Protein AF-0000000080795533 (afdb_homodimer)

Organism: Petrotoga mobilis (strain DSM 10674 / SJ95) (NCBI:txid403833)

Nearest PDB structures (foldseek):
  8xt0-assembly1_Lv  TM=4.670E-01  e=1.493E-02  Homo sapiens
  7a5k-assembly1_H6  TM=4.156E-01  e=7.408E-02  Homo sapiens
  1ofe-assembly2_B  TM=5.059E-01  e=2.245E-01  Synechocystis sp. PCC 6803
  1ofd-assembly2_B  TM=5.211E-01  e=3.055E-01  Synechocystis sp. PCC 6803
  4g6v-assembly1_B  TM=4.040E-01  e=9.260E-01  Burkholderia pseudomallei 1026a

Sequence (368 aa):
MGMTKAPDLVNYLAHIFTAGDSDLWFYKMGLKELLEEHFGPIDYISSSLDFQRFTDYYNEEMGKNIRIESRLVSFKYLSSPGFLPDAKLITNEIEKNFSVDGKRKVNVDIGYLHHTQFVLASTKHWGNRIYIGKGIYAEITLMYNFGQWEPLKYTYPNFKDPEYLNELDSIRDIYLKKRKNYISMGMTKAPDLVNYLAHIFTAGDSDLWFYKMGLKELLEEHFGPIDYISSSLDFQRFTDYYNEEMGKNIRIESRLVSFKYLSSPGFLPDAKLITNEIEKNFSVDGKRKVNVDIGYLHHTQFVLASTKHWGNRIYIGKGIYAEITLMYNFGQWEPLKYTYPNFKDPEYLNELDSIRDIYLKKRKNYIS

Radius of gyration: 22.6 Å; Cα contacts (8 Å, |Δi|>4): 706; chains: 2; bounding box: 51×65×46 Å

Secondary structure (DSSP, 8-state):
-PPP-PPPPEEEEEEEEEEB-HHIIIIISSHHHHHHHHH--EEEEPPPB-GGGG--TTHHHH-TT--EEEEEEEEEEEE-GGGHHHHHHHHHHHHHHT-BTTB-SEEEEEEEEETTEEEEEESS--TT-EEEETTEEEEEEEEEETTEEEE-TT--GGGGSHHHHHHHHHHHHHHHHHHHHHH-/-PPP-PPPPEEEEEEEEEEB-HHIIIIISSHHHHHHHHH--EEEEPPPB-GGGG--TTHHHH-TT--EEEEEEEEEEEE-GGGHHHHHHHHHHHHHHT-BTTB-SEEEEEEEEETTEEEEEESS--TT-EEEETTEEEEEEEEEETTEEEE-TT--GGGGSHHHHHHHHHHHHHHHHHHHHHH-

InterPro domains:
  IPR025529 Protein of unknown function DUF4416 [PF14385] (13-175)

Structure (mmCIF, N/CA/C/O backbone):
data_AF-0000000080795533-model_v1
#
loop_
_entity.id
_entity.type
_entity.pdbx_description
1 polymer 'DUF4416 domain-containing protein'
#
loop_
_atom_site.group_PDB
_atom_site.id
_atom_site.type_symbol
_atom_site.label_atom_id
_atom_site.label_alt_id
_atom_site.label_comp_id
_atom_site.label_asym_id
_atom_site.label_entity_id
_atom_site.label_seq_id
_atom_site.pdbx_PDB_ins_code
_atom_site.Cartn_x
_atom_site.Cartn_y
_atom_site.Cartn_z
_atom_site.occupancy
_atom_site.B_iso_or_equiv
_atom_site.auth_seq_id
_atom_site.auth_comp_id
_atom_site.auth_asym_id
_atom_site.auth_atom_id
_atom_site.pdbx_PDB_model_num
ATOM 1 N N . MET A 1 1 ? -15.102 11.414 12.062 1 74 1 MET A N 1
ATOM 2 C CA . MET A 1 1 ? -13.766 10.922 12.398 1 74 1 MET A CA 1
ATOM 3 C C . MET A 1 1 ? -13.594 9.477 11.953 1 74 1 MET A C 1
ATOM 5 O O . MET A 1 1 ? -14.562 8.719 11.883 1 74 1 MET A O 1
ATOM 9 N N . GLY A 1 2 ? -12.266 9.156 11.586 1 75.62 2 GLY A N 1
ATOM 10 C CA . GLY A 1 2 ? -12.086 7.824 11.031 1 75.62 2 GLY A CA 1
ATOM 11 C C . GLY A 1 2 ? -12.289 6.719 12.047 1 75.62 2 GLY A C 1
ATOM 12 O O . GLY A 1 2 ? -11.82 6.82 13.18 1 75.62 2 GLY A O 1
ATOM 13 N N . MET A 1 3 ? -13.172 5.844 11.836 1 85.12 3 MET A N 1
ATOM 14 C CA . MET A 1 3 ? -13.352 4.637 12.641 1 85.12 3 MET A CA 1
ATOM 15 C C . MET A 1 3 ? -12.789 3.416 11.922 1 85.12 3 MET A C 1
ATOM 17 O O . MET A 1 3 ? -13.016 3.238 10.719 1 85.12 3 MET A O 1
ATOM 21 N N . THR A 1 4 ? -12.047 2.672 12.758 1 90.38 4 THR A N 1
ATOM 22 C CA . THR A 1 4 ? -11.453 1.48 12.164 1 90.38 4 THR A CA 1
ATOM 23 C C . THR A 1 4 ? -12.453 0.328 12.148 1 90.38 4 THR A C 1
ATOM 25 O O . THR A 1 4 ? -13.266 0.191 13.062 1 90.38 4 THR A O 1
ATOM 28 N N . LYS A 1 5 ? -12.492 -0.31 11.023 1 92.25 5 LYS A N 1
ATOM 29 C CA . LYS A 1 5 ? -13.258 -1.547 10.883 1 92.25 5 LYS A CA 1
ATOM 30 C C . LYS A 1 5 ? -12.352 -2.703 10.461 1 92.25 5 LYS A C 1
ATOM 32 O O . LYS A 1 5 ? -11.266 -2.484 9.922 1 92.25 5 LYS A O 1
ATOM 37 N N . ALA A 1 6 ? -12.812 -3.926 10.867 1 94.19 6 ALA A N 1
ATOM 38 C CA . ALA A 1 6 ? -12.086 -5.098 10.375 1 94.19 6 ALA A CA 1
ATOM 39 C C . ALA A 1 6 ? -12.07 -5.129 8.844 1 94.19 6 ALA A C 1
ATOM 41 O O . ALA A 1 6 ? -13.086 -4.836 8.203 1 94.19 6 ALA A O 1
ATOM 42 N N . PRO A 1 7 ? -10.977 -5.418 8.297 1 96.56 7 PRO A N 1
ATOM 43 C CA . PRO A 1 7 ? -10.938 -5.484 6.836 1 96.56 7 PRO A CA 1
ATOM 44 C C . PRO A 1 7 ? -11.719 -6.668 6.277 1 96.56 7 PRO A C 1
ATOM 46 O O . PRO A 1 7 ? -11.922 -7.664 6.973 1 96.56 7 PRO A O 1
ATOM 49 N N . ASP A 1 8 ? -12.148 -6.492 5.074 1 96 8 ASP A N 1
ATOM 50 C CA . ASP A 1 8 ? -12.711 -7.641 4.367 1 96 8 ASP A CA 1
ATOM 51 C C . ASP A 1 8 ? -11.68 -8.766 4.234 1 96 8 ASP A C 1
ATOM 53 O O . ASP A 1 8 ? -10.492 -8.5 4.02 1 96 8 ASP A O 1
ATOM 57 N N . LEU A 1 9 ? -12.211 -9.977 4.379 1 97.94 9 LEU A N 1
ATOM 58 C CA . LEU A 1 9 ? -11.344 -11.102 4.043 1 97.94 9 LEU A CA 1
ATOM 59 C C . LEU A 1 9 ? -11.07 -11.148 2.545 1 97.94 9 LEU A C 1
ATOM 61 O O . LEU A 1 9 ? -11.906 -10.727 1.742 1 97.94 9 LEU A O 1
ATOM 65 N N . VAL A 1 10 ? -9.93 -11.617 2.201 1 98.62 10 VAL A N 1
ATOM 66 C CA . VAL A 1 10 ? -9.5 -11.609 0.808 1 98.62 10 VAL A CA 1
ATOM 67 C C . VAL A 1 10 ? -9.164 -13.031 0.367 1 98.62 10 VAL A C 1
ATOM 69 O O . VAL A 1 10 ? -9.039 -13.938 1.198 1 98.62 10 VAL A O 1
ATOM 72 N N . ASN A 1 11 ? -9.102 -13.227 -0.945 1 98.81 11 ASN A N 1
ATOM 73 C CA . ASN A 1 11 ? -8.75 -14.5 -1.562 1 98.81 11 ASN A CA 1
ATOM 74 C C . ASN A 1 11 ? -7.27 -14.547 -1.94 1 98.81 11 ASN A C 1
ATOM 76 O O . ASN A 1 11 ? -6.848 -13.883 -2.889 1 98.81 11 ASN A O 1
ATOM 80 N N . TYR A 1 12 ? -6.531 -15.344 -1.224 1 98.94 12 TYR A N 1
ATOM 81 C CA . TYR A 1 12 ? -5.125 -15.469 -1.582 1 98.94 12 TYR A CA 1
ATOM 82 C C . TYR A 1 12 ? -4.961 -16.281 -2.861 1 98.94 12 TYR A C 1
ATOM 84 O O . TYR A 1 12 ? -5.703 -17.234 -3.098 1 98.94 12 TYR A O 1
ATOM 92 N N . LEU A 1 13 ? -4.051 -15.883 -3.668 1 98.94 13 LEU A N 1
ATOM 93 C CA . LEU A 1 13 ? -3.674 -16.547 -4.914 1 98.94 13 LEU A CA 1
ATOM 94 C C . LEU A 1 13 ? -2.189 -16.359 -5.203 1 98.94 13 LEU A C 1
ATOM 96 O O . LEU A 1 13 ? -1.53 -15.523 -4.574 1 98.94 13 LEU A O 1
ATOM 100 N N . ALA A 1 14 ? -1.675 -17.109 -6.145 1 98.88 14 ALA A N 1
ATOM 101 C CA . ALA A 1 14 ? -0.266 -17 -6.516 1 98.88 14 ALA A CA 1
ATOM 102 C C . ALA A 1 14 ? -0.086 -17.141 -8.023 1 98.88 14 ALA A C 1
ATOM 104 O O . ALA A 1 14 ? -0.743 -17.969 -8.656 1 98.88 14 ALA A O 1
ATOM 105 N N . HIS A 1 15 ? 0.669 -16.281 -8.547 1 98.75 15 HIS A N 1
ATOM 106 C CA . HIS A 1 15 ? 1.251 -16.516 -9.867 1 98.75 15 HIS A CA 1
ATOM 107 C C . HIS A 1 15 ? 2.539 -17.312 -9.758 1 98.75 15 HIS A C 1
ATOM 109 O O . HIS A 1 15 ? 3.508 -16.875 -9.141 1 98.75 15 HIS A O 1
ATOM 115 N N . ILE A 1 16 ? 2.549 -18.484 -10.359 1 98.12 16 ILE A N 1
ATOM 116 C CA . ILE A 1 16 ? 3.674 -19.406 -10.242 1 98.12 16 ILE A CA 1
ATOM 117 C C . ILE A 1 16 ? 4.281 -19.656 -11.617 1 98.12 16 ILE A C 1
ATOM 119 O O . ILE A 1 16 ? 3.57 -20.016 -12.562 1 98.12 16 ILE A O 1
ATOM 123 N N . PHE A 1 17 ? 5.516 -19.406 -11.695 1 96.56 17 PHE A N 1
ATOM 124 C CA . PHE A 1 17 ? 6.156 -19.797 -12.945 1 96.56 17 PHE A CA 1
ATOM 125 C C . PHE A 1 17 ? 7.363 -20.688 -12.688 1 96.56 17 PHE A C 1
ATOM 127 O O . PHE A 1 17 ? 8 -20.594 -11.633 1 96.56 17 PHE A O 1
ATOM 134 N N . THR A 1 18 ? 7.645 -21.594 -13.625 1 95.19 18 THR A N 1
ATOM 135 C CA . THR A 1 18 ? 8.594 -22.688 -13.406 1 95.19 18 THR A CA 1
ATOM 136 C C . THR A 1 18 ? 9.531 -22.828 -14.602 1 95.19 18 THR A C 1
ATOM 138 O O . THR A 1 18 ? 9.18 -22.453 -15.719 1 95.19 18 THR A O 1
ATOM 141 N N . ALA A 1 19 ? 10.695 -23.375 -14.258 1 92.19 19 ALA A N 1
ATOM 142 C CA . ALA A 1 19 ? 11.586 -23.812 -15.32 1 92.19 19 ALA A CA 1
ATOM 143 C C . ALA A 1 19 ? 11 -25.016 -16.062 1 92.19 19 ALA A C 1
ATOM 145 O O . ALA A 1 19 ? 11.094 -26.156 -15.578 1 92.19 19 ALA A O 1
ATOM 146 N N . GLY A 1 20 ? 10.406 -24.797 -17.219 1 88.44 20 GLY A N 1
ATOM 147 C CA . GLY A 1 20 ? 9.898 -25.906 -18 1 88.44 20 GLY A CA 1
ATOM 148 C C . GLY A 1 20 ? 8.477 -26.281 -17.641 1 88.44 20 GLY A C 1
ATOM 149 O O . GLY A 1 20 ? 7.617 -25.422 -17.469 1 88.44 20 GLY A O 1
ATOM 150 N N . ASP A 1 21 ? 8.25 -27.547 -17.547 1 88.94 21 ASP A N 1
ATOM 151 C CA . ASP A 1 21 ? 6.926 -28.156 -17.422 1 88.94 21 ASP A CA 1
ATOM 152 C C . ASP A 1 21 ? 6.328 -27.859 -16.047 1 88.94 21 ASP A C 1
ATOM 154 O O . ASP A 1 21 ? 6.758 -28.438 -15.039 1 88.94 21 ASP A O 1
ATOM 158 N N . SER A 1 22 ? 5.254 -27.031 -16.047 1 90.94 22 SER A N 1
ATOM 159 C CA . SER A 1 22 ? 4.629 -26.641 -14.789 1 90.94 22 SER A CA 1
ATOM 160 C C . SER A 1 22 ? 3.92 -27.828 -14.148 1 90.94 22 SER A C 1
ATOM 162 O O . SER A 1 22 ? 3.855 -27.938 -12.922 1 90.94 22 SER A O 1
ATOM 164 N N . ASP A 1 23 ? 3.447 -28.812 -14.906 1 92.56 23 ASP A N 1
ATOM 165 C CA . ASP A 1 23 ? 2.805 -30 -14.367 1 92.56 23 ASP A CA 1
ATOM 166 C C . ASP A 1 23 ? 3.789 -30.844 -13.547 1 92.56 23 ASP A C 1
ATOM 168 O O . ASP A 1 23 ? 3.434 -31.375 -12.492 1 92.56 23 ASP A O 1
ATOM 172 N N . LEU A 1 24 ? 4.945 -30.922 -14.125 1 92.62 24 LEU A N 1
ATOM 173 C CA . LEU A 1 24 ? 5.977 -31.656 -13.414 1 92.62 24 LEU A CA 1
ATOM 174 C C . LEU A 1 24 ? 6.219 -31.078 -12.031 1 92.62 24 LEU A C 1
ATOM 176 O O . LEU A 1 24 ? 6.176 -31.797 -11.031 1 92.62 24 LEU A O 1
ATOM 180 N N . TRP A 1 25 ? 6.398 -29.812 -11.93 1 93.69 25 TRP A N 1
ATOM 181 C CA . TRP A 1 25 ? 6.711 -29.141 -10.672 1 93.69 25 TRP A CA 1
ATOM 182 C C . TRP A 1 25 ? 5.516 -29.188 -9.727 1 93.69 25 TRP A C 1
ATOM 184 O O . TRP A 1 25 ? 5.672 -29.469 -8.539 1 93.69 25 TRP A O 1
ATOM 194 N N . PHE A 1 26 ? 4.316 -29.047 -10.203 1 93.81 26 PHE A N 1
ATOM 195 C CA . PHE A 1 26 ? 3.105 -28.969 -9.391 1 93.81 26 PHE A CA 1
ATOM 196 C C . PHE A 1 26 ? 2.73 -30.328 -8.836 1 93.81 26 PHE A C 1
ATOM 198 O O . PHE A 1 26 ? 2.461 -30.469 -7.641 1 93.81 26 PHE A O 1
ATOM 205 N N . TYR A 1 27 ? 2.787 -31.328 -9.727 1 94.44 27 TYR A N 1
ATOM 206 C CA . TYR A 1 27 ? 2.141 -32.594 -9.352 1 94.44 27 TYR A CA 1
ATOM 207 C C . TYR A 1 27 ? 3.172 -33.656 -9.008 1 94.44 27 TYR A C 1
ATOM 209 O O . TYR A 1 27 ? 2.92 -34.531 -8.18 1 94.44 27 TYR A O 1
ATOM 217 N N . LYS A 1 28 ? 4.352 -33.531 -9.625 1 95 28 LYS A N 1
ATOM 218 C CA . LYS A 1 28 ? 5.336 -34.594 -9.422 1 95 28 LYS A CA 1
ATOM 219 C C . LYS A 1 28 ? 6.383 -34.188 -8.391 1 95 28 LYS A C 1
ATOM 221 O O . LYS A 1 28 ? 6.82 -35 -7.574 1 95 28 LYS A O 1
ATOM 226 N N . MET A 1 29 ? 6.742 -32.93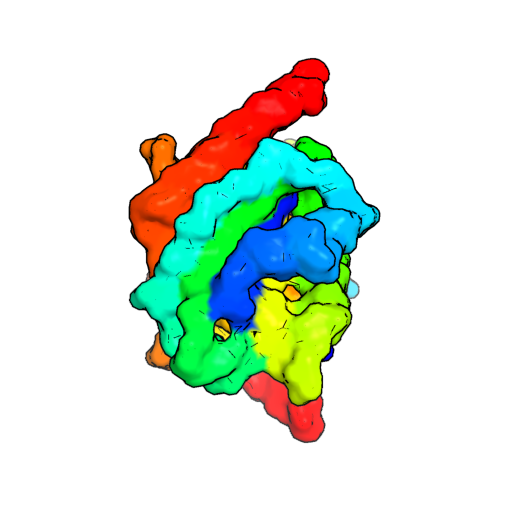8 -8.422 1 95.44 29 MET A N 1
ATOM 227 C CA . MET A 1 29 ? 7.809 -32.469 -7.543 1 95.44 29 MET A CA 1
ATOM 228 C C . MET A 1 29 ? 7.246 -31.984 -6.211 1 95.44 29 MET A C 1
ATOM 230 O O . MET A 1 29 ? 8 -31.594 -5.32 1 95.44 29 MET A O 1
ATOM 234 N N . GLY A 1 30 ? 5.895 -31.922 -6.02 1 96.19 30 GLY A N 1
ATOM 235 C CA . GLY A 1 30 ? 5.289 -31.719 -4.715 1 96.19 30 GLY A CA 1
ATOM 236 C C . GLY A 1 30 ? 4.973 -30.266 -4.422 1 96.19 30 GLY A C 1
ATOM 237 O O . GLY A 1 30 ? 4.676 -29.906 -3.277 1 96.19 30 GLY A O 1
ATOM 238 N N . LEU A 1 31 ? 5.066 -29.422 -5.375 1 97.69 31 LEU A N 1
ATOM 239 C CA . LEU A 1 31 ? 4.809 -28.016 -5.152 1 97.69 31 LEU A CA 1
ATOM 240 C C . LEU A 1 31 ? 3.377 -27.781 -4.672 1 97.69 31 LEU A C 1
ATOM 242 O O . LEU A 1 31 ? 3.143 -27.016 -3.736 1 97.69 31 LEU A O 1
ATOM 246 N N . LYS A 1 32 ? 2.436 -28.469 -5.312 1 98.06 32 LYS A N 1
ATOM 247 C CA . LYS A 1 32 ? 1.028 -28.297 -4.957 1 98.06 32 LYS A CA 1
ATOM 248 C C . LYS A 1 32 ? 0.784 -28.672 -3.496 1 98.06 32 LYS A C 1
ATOM 250 O O . LYS A 1 32 ? 0.117 -27.938 -2.768 1 98.06 32 LYS A O 1
ATOM 255 N N . GLU A 1 33 ? 1.278 -29.797 -3.068 1 97.88 33 GLU A N 1
ATOM 256 C CA . GLU A 1 33 ? 1.09 -30.266 -1.699 1 97.88 33 GLU A CA 1
ATOM 257 C C . GLU A 1 33 ? 1.694 -29.297 -0.691 1 97.88 33 GLU A C 1
ATOM 259 O O . GLU A 1 33 ? 1.098 -29.031 0.354 1 97.88 33 GLU A O 1
ATOM 264 N N . LEU A 1 34 ? 2.822 -28.844 -1.046 1 98.06 34 LEU A N 1
ATOM 265 C CA . LEU A 1 34 ? 3.502 -27.906 -0.15 1 98.06 34 LEU A CA 1
ATOM 266 C C . LEU A 1 34 ? 2.717 -26.609 -0.017 1 98.06 34 LEU A C 1
ATOM 268 O O . LEU A 1 34 ? 2.58 -26.062 1.083 1 98.06 34 LEU A O 1
ATOM 272 N N . LEU A 1 35 ? 2.227 -26.094 -1.143 1 98.62 35 LEU A N 1
ATOM 273 C CA . LEU A 1 35 ? 1.39 -24.891 -1.111 1 98.62 35 LEU A CA 1
ATOM 274 C C . LEU A 1 35 ? 0.149 -25.125 -0.254 1 98.62 35 LEU A C 1
ATOM 276 O O . LEU A 1 35 ? -0.199 -24.281 0.578 1 98.62 35 LEU A O 1
ATOM 280 N N . GLU A 1 36 ? -0.468 -26.266 -0.418 1 98.75 36 GLU A N 1
ATOM 281 C CA . GLU A 1 36 ? -1.698 -26.547 0.312 1 98.75 36 GLU A CA 1
ATOM 282 C C . GLU A 1 36 ? -1.428 -26.719 1.804 1 98.75 36 GLU A C 1
ATOM 284 O O . GLU A 1 36 ? -2.281 -26.406 2.635 1 98.75 36 GLU A O 1
ATOM 289 N N . GLU A 1 37 ? -0.288 -27.203 2.127 1 98.31 37 GLU A N 1
ATOM 290 C CA . GLU A 1 37 ? 0.099 -27.344 3.529 1 98.31 37 GLU A CA 1
ATOM 291 C C . GLU A 1 37 ? 0.119 -25.984 4.23 1 98.31 37 GLU A C 1
ATOM 293 O O . GLU A 1 37 ? -0.244 -25.891 5.406 1 98.31 37 GLU A O 1
ATOM 298 N N . HIS A 1 38 ? 0.499 -25 3.506 1 98.38 38 HIS A N 1
ATOM 299 C CA . HIS A 1 38 ? 0.704 -23.703 4.125 1 98.38 38 HIS A CA 1
ATOM 300 C C . HIS A 1 38 ? -0.521 -22.812 3.953 1 98.38 38 HIS A C 1
ATOM 302 O O . HIS A 1 38 ? -0.808 -21.969 4.809 1 98.38 38 HIS A O 1
ATOM 308 N N . PHE A 1 39 ? -1.294 -22.953 2.826 1 98.62 39 PHE A N 1
ATOM 309 C CA . PHE A 1 39 ? -2.312 -21.969 2.504 1 98.62 39 PHE A CA 1
ATOM 310 C C . PHE A 1 39 ? -3.693 -22.609 2.449 1 98.62 39 PHE A C 1
ATOM 312 O O . PHE A 1 39 ? -4.699 -21.906 2.266 1 98.62 39 PHE A O 1
ATOM 319 N N . GLY A 1 40 ? -3.771 -23.938 2.662 1 98.5 40 GLY A N 1
ATOM 320 C CA . GLY A 1 40 ? -5.035 -24.656 2.543 1 98.5 40 GLY A CA 1
ATOM 321 C C . GLY A 1 40 ? -5.301 -25.156 1.141 1 98.5 40 GLY A C 1
ATOM 322 O O . GLY A 1 40 ? -4.484 -24.969 0.238 1 98.5 40 GLY A O 1
ATOM 323 N N . PRO A 1 41 ? -6.414 -25.812 0.917 1 98.62 41 PRO A N 1
ATOM 324 C CA . PRO A 1 41 ? -6.715 -26.422 -0.379 1 98.62 41 PRO A CA 1
ATOM 325 C C . PRO A 1 41 ? -6.742 -25.406 -1.52 1 98.62 41 PRO A C 1
ATOM 327 O O . PRO A 1 41 ? -7.184 -24.266 -1.328 1 98.62 41 PRO A O 1
ATOM 330 N N . ILE A 1 42 ? -6.312 -25.844 -2.598 1 98.69 42 ILE A N 1
ATOM 331 C CA . ILE A 1 42 ? -6.391 -25.062 -3.832 1 98.69 42 ILE A CA 1
ATOM 332 C C . ILE A 1 42 ? -7.746 -25.297 -4.496 1 98.69 42 ILE A C 1
ATOM 334 O O . ILE A 1 42 ? -8.188 -26.438 -4.656 1 98.69 42 ILE A O 1
ATOM 338 N N . ASP A 1 43 ? -8.414 -24.156 -4.941 1 98.62 43 ASP A N 1
ATOM 339 C CA . ASP A 1 43 ? -9.75 -24.344 -5.516 1 98.62 43 ASP A CA 1
ATOM 340 C C . ASP A 1 43 ? -9.766 -23.938 -6.988 1 98.62 43 ASP A C 1
ATOM 342 O O . ASP A 1 43 ? -10.805 -24.031 -7.648 1 98.62 43 ASP A O 1
ATOM 346 N N . TYR A 1 44 ? -8.656 -23.453 -7.508 1 98.69 44 TYR A N 1
ATOM 347 C CA . TYR A 1 44 ? -8.547 -23.094 -8.914 1 98.69 44 TYR A CA 1
ATOM 348 C C . TYR A 1 44 ? -7.102 -23.188 -9.391 1 98.69 44 TYR A C 1
ATOM 350 O O . TYR A 1 44 ? -6.18 -22.75 -8.695 1 98.69 44 TYR A O 1
ATOM 358 N N . ILE A 1 45 ? -6.832 -23.812 -10.422 1 98.06 45 ILE A N 1
ATOM 359 C CA . ILE A 1 45 ? -5.566 -23.828 -11.148 1 98.06 45 ILE A CA 1
ATOM 360 C C . ILE A 1 45 ? -5.809 -23.5 -12.617 1 98.06 45 ILE A C 1
ATOM 362 O O . ILE A 1 45 ? -6.57 -24.203 -13.297 1 98.06 45 ILE A O 1
ATOM 366 N N . SER A 1 46 ? -5.227 -22.484 -13.047 1 97.56 46 SER A N 1
ATOM 367 C CA . SER A 1 46 ? -5.414 -22.094 -14.438 1 97.56 46 SER A CA 1
ATOM 368 C C . SER A 1 46 ? -4.77 -23.094 -15.391 1 97.56 46 SER A C 1
ATOM 370 O O . SER A 1 46 ? -4.039 -23.984 -14.953 1 97.56 46 SER A O 1
ATOM 372 N N . SER A 1 47 ? -5.055 -22.906 -16.734 1 93.5 47 SER A N 1
ATOM 373 C CA . SER A 1 47 ? -4.262 -23.594 -17.75 1 93.5 47 SER A CA 1
ATOM 374 C C . SER A 1 47 ? -2.822 -23.094 -17.766 1 93.5 47 SER A C 1
ATOM 376 O O . SER A 1 47 ? -2.502 -22.094 -17.109 1 93.5 47 SER A O 1
ATOM 378 N N . SER A 1 48 ? -2.008 -23.875 -18.422 1 94.19 48 SER A N 1
ATOM 379 C CA . SER A 1 48 ? -0.643 -23.391 -18.609 1 94.19 48 SER A CA 1
ATOM 380 C C . SER A 1 48 ? -0.621 -22.078 -19.391 1 94.19 48 SER A C 1
ATOM 382 O O . SER A 1 48 ? -1.306 -21.953 -20.422 1 94.19 48 SER A O 1
ATOM 384 N N . LEU A 1 49 ? 0.066 -21.062 -18.828 1 94.94 49 LEU A N 1
ATOM 385 C CA . LEU A 1 49 ? 0.211 -19.75 -19.469 1 94.94 49 LEU A CA 1
ATOM 386 C C . LEU A 1 49 ? 1.634 -19.547 -19.969 1 94.94 49 LEU A C 1
ATOM 388 O O . LEU A 1 49 ? 2.598 -19.938 -19.312 1 94.94 49 LEU A O 1
ATOM 392 N N . ASP A 1 50 ? 1.775 -19.016 -21.188 1 92.94 50 ASP A N 1
ATOM 393 C CA . ASP A 1 50 ? 3.082 -18.766 -21.781 1 92.94 50 ASP A CA 1
ATOM 394 C C . ASP A 1 50 ? 3.719 -17.516 -21.188 1 92.94 50 ASP A C 1
ATOM 396 O O . ASP A 1 50 ? 3.688 -16.438 -21.781 1 92.94 50 ASP A O 1
ATOM 400 N N . PHE A 1 51 ? 4.402 -17.656 -20.094 1 93.88 51 PHE A N 1
ATOM 401 C CA . PHE A 1 51 ? 4.988 -16.531 -19.391 1 93.88 51 PHE A CA 1
ATOM 402 C C . PHE A 1 51 ? 6.23 -16.016 -20.109 1 93.88 51 PHE A C 1
ATOM 404 O O . PHE A 1 51 ? 6.539 -14.828 -20.062 1 93.88 51 PHE A O 1
ATOM 411 N N . GLN A 1 52 ? 6.895 -16.859 -20.828 1 90.75 52 GLN A N 1
ATOM 412 C CA . GLN A 1 52 ? 8.141 -16.5 -21.484 1 90.75 52 GLN A CA 1
ATOM 413 C C . GLN A 1 52 ? 7.922 -15.391 -22.516 1 90.75 52 GLN A C 1
ATOM 415 O O . GLN A 1 52 ? 8.836 -14.609 -22.797 1 90.75 52 GLN A O 1
ATOM 420 N N . ARG A 1 53 ? 6.785 -15.297 -22.984 1 91.75 53 ARG A N 1
ATOM 421 C CA . ARG A 1 53 ? 6.465 -14.305 -24 1 91.75 53 ARG A CA 1
ATOM 422 C C . ARG A 1 53 ? 6.602 -12.891 -23.453 1 91.75 53 ARG A C 1
ATOM 424 O O . ARG A 1 53 ? 6.727 -11.93 -24.219 1 91.75 53 ARG A O 1
ATOM 431 N N . PHE A 1 54 ? 6.691 -12.734 -22.172 1 92.62 54 PHE A N 1
ATOM 432 C CA . PHE A 1 54 ? 6.605 -11.406 -21.594 1 92.62 54 PHE A CA 1
ATOM 433 C C . PHE A 1 54 ? 7.969 -10.945 -21.094 1 92.62 54 PHE A C 1
ATOM 435 O O . PHE A 1 54 ? 8.18 -9.75 -20.859 1 92.62 54 PHE A O 1
ATOM 442 N N . THR A 1 55 ? 8.875 -11.875 -20.812 1 88.75 55 THR A N 1
ATOM 443 C CA . THR A 1 55 ? 10.156 -11.469 -20.25 1 88.75 55 THR A CA 1
ATOM 444 C C . THR A 1 55 ? 11.219 -12.531 -20.5 1 88.75 55 THR A C 1
ATOM 446 O O . THR A 1 55 ? 10.906 -13.727 -20.562 1 88.75 55 THR A O 1
ATOM 449 N N . ASP A 1 56 ? 12.445 -12.039 -20.594 1 86.31 56 ASP A N 1
ATOM 450 C CA . ASP A 1 56 ? 13.602 -12.922 -20.641 1 86.31 56 ASP A CA 1
ATOM 451 C C . ASP A 1 56 ? 14.438 -12.805 -19.375 1 86.31 56 ASP A C 1
ATOM 453 O O . ASP A 1 56 ? 15.508 -13.398 -19.266 1 86.31 56 ASP A O 1
ATOM 457 N N . TYR A 1 57 ? 13.867 -12.109 -18.469 1 85.56 57 TYR A N 1
ATOM 458 C CA . TYR A 1 57 ? 14.594 -11.734 -17.266 1 85.56 57 TYR A CA 1
ATOM 459 C C . TYR A 1 57 ? 15.055 -12.969 -16.5 1 85.56 57 TYR A C 1
ATOM 461 O O . TYR A 1 57 ? 16.141 -12.977 -15.906 1 85.56 57 TYR A O 1
ATOM 469 N N . TYR A 1 58 ? 14.266 -14.016 -16.594 1 87.31 58 TYR A N 1
ATOM 470 C CA . TYR A 1 58 ? 14.5 -15.156 -15.719 1 87.31 58 TYR A CA 1
ATOM 471 C C . TYR A 1 58 ? 15.234 -16.266 -16.453 1 87.31 58 TYR A C 1
ATOM 473 O O . TYR A 1 58 ? 15.609 -17.281 -15.852 1 87.31 58 TYR A O 1
ATOM 481 N N . ASN A 1 59 ? 15.617 -16.094 -17.656 1 85.25 59 ASN A N 1
ATOM 482 C CA . ASN A 1 59 ? 16.141 -17.172 -18.484 1 85.25 59 ASN A CA 1
ATOM 483 C C . ASN A 1 59 ? 17.5 -17.672 -17.969 1 85.25 59 ASN A C 1
ATOM 485 O O . ASN A 1 59 ? 17.766 -18.875 -17.984 1 85.25 59 ASN A O 1
ATOM 489 N N . GLU A 1 60 ? 18.234 -16.688 -17.562 1 83.56 60 GLU A N 1
ATOM 490 C CA . GLU A 1 60 ? 19.562 -17.094 -17.078 1 83.56 60 GLU A CA 1
ATOM 491 C C . GLU A 1 60 ? 19.469 -17.953 -15.836 1 83.56 60 GLU A C 1
ATOM 493 O O . GLU A 1 60 ? 20.156 -18.969 -15.719 1 83.56 60 GLU A O 1
ATOM 498 N N . GLU A 1 61 ? 18.531 -17.625 -15.016 1 86 61 GLU A N 1
ATOM 499 C CA . GLU A 1 61 ? 18.406 -18.344 -13.75 1 86 61 GLU A CA 1
ATOM 500 C C . GLU A 1 61 ? 17.641 -19.641 -13.922 1 86 61 GLU A C 1
ATOM 502 O O . GLU A 1 61 ? 17.984 -20.672 -13.32 1 86 61 GLU A O 1
ATOM 507 N N . MET A 1 62 ? 16.625 -19.719 -14.805 1 87.75 62 MET A N 1
ATOM 508 C CA . MET A 1 62 ? 15.711 -20.859 -14.875 1 87.75 62 MET A CA 1
ATOM 509 C C . MET A 1 62 ? 16.141 -21.828 -15.969 1 87.75 62 MET A C 1
ATOM 511 O O . MET A 1 62 ? 15.68 -22.969 -16.016 1 87.75 62 MET A O 1
ATOM 515 N N . GLY A 1 63 ? 17.094 -21.375 -16.922 1 81.62 63 GLY A N 1
ATOM 516 C CA . GLY A 1 63 ? 17.641 -22.203 -17.969 1 81.62 63 GLY A CA 1
ATOM 517 C C . GLY A 1 63 ? 17.484 -21.609 -19.359 1 81.62 63 GLY A C 1
ATOM 518 O O . GLY A 1 63 ? 16.359 -21.312 -19.781 1 81.62 63 GLY A O 1
ATOM 519 N N . LYS A 1 64 ? 18.484 -21.297 -20.047 1 76.62 64 LYS A N 1
ATOM 520 C CA . LYS A 1 64 ? 18.516 -20.578 -21.328 1 76.62 64 LYS A CA 1
ATOM 521 C C . LYS A 1 64 ? 17.688 -21.312 -22.391 1 76.62 64 LYS A C 1
ATOM 523 O O . LYS A 1 64 ? 17.016 -20.688 -23.203 1 76.62 64 LYS A O 1
ATOM 528 N N . ASN A 1 65 ? 17.5 -22.562 -22.281 1 78.81 65 ASN A N 1
ATOM 529 C CA . ASN A 1 65 ? 16.781 -23.328 -23.297 1 78.81 65 ASN A CA 1
ATOM 530 C C . ASN A 1 65 ? 15.523 -23.969 -22.734 1 78.81 65 ASN A C 1
ATOM 532 O O . ASN A 1 65 ? 15 -24.922 -23.297 1 78.81 65 ASN A O 1
ATOM 536 N N . ILE A 1 66 ? 15.078 -23.328 -21.766 1 84.06 66 ILE A N 1
ATOM 537 C CA . ILE A 1 66 ? 13.883 -23.875 -21.109 1 84.06 66 ILE A CA 1
ATOM 538 C C . ILE A 1 66 ? 12.758 -22.844 -21.172 1 84.06 66 ILE A C 1
ATOM 540 O O . ILE A 1 66 ? 12.953 -21.672 -20.828 1 84.06 66 ILE A O 1
ATOM 544 N N . ARG A 1 67 ? 11.672 -23.297 -21.719 1 89.19 67 ARG A N 1
ATOM 545 C CA . ARG A 1 67 ? 10.508 -22.406 -21.781 1 89.19 67 ARG A CA 1
ATOM 546 C C . ARG A 1 67 ? 9.875 -22.234 -20.406 1 89.19 67 ARG A C 1
ATOM 548 O O . ARG A 1 67 ? 9.547 -23.219 -19.734 1 89.19 67 ARG A O 1
ATOM 555 N N . ILE A 1 68 ? 9.656 -21 -20.031 1 92.31 68 ILE A N 1
ATOM 556 C CA . ILE A 1 68 ? 9.055 -20.703 -18.734 1 92.31 68 ILE A CA 1
ATOM 557 C C . ILE A 1 68 ? 7.535 -20.703 -18.844 1 92.31 68 ILE A C 1
ATOM 559 O O . ILE A 1 68 ? 6.969 -19.969 -19.656 1 92.31 68 ILE A O 1
ATOM 563 N N . GLU A 1 69 ? 6.922 -21.609 -18.109 1 93.31 69 GLU A N 1
ATOM 564 C CA . GLU A 1 69 ? 5.469 -21.688 -18.016 1 93.31 69 GLU A CA 1
ATOM 565 C C . GLU A 1 69 ? 4.965 -21.156 -16.672 1 93.31 69 GLU A C 1
ATOM 567 O O . GLU A 1 69 ? 5.688 -21.188 -15.68 1 93.31 69 GLU A O 1
ATOM 572 N N . SER A 1 70 ? 3.738 -20.641 -16.734 1 95.62 70 SER A N 1
ATOM 573 C CA . SER A 1 70 ? 3.191 -20.156 -15.477 1 95.62 70 SER A CA 1
ATOM 574 C C . SER A 1 70 ? 1.752 -20.625 -15.281 1 95.62 70 SER A C 1
ATOM 576 O O . SER A 1 70 ? 1.135 -21.156 -16.219 1 95.62 70 SER A O 1
ATOM 578 N N . ARG A 1 71 ? 1.327 -20.531 -14.039 1 96.5 71 ARG A N 1
ATOM 579 C CA . ARG A 1 71 ? -0.047 -20.797 -13.625 1 96.5 71 ARG A CA 1
ATOM 580 C C . ARG A 1 71 ? -0.502 -19.797 -12.57 1 96.5 71 ARG A C 1
ATOM 582 O O . ARG A 1 71 ? 0.315 -19.281 -11.805 1 96.5 71 ARG A O 1
ATOM 589 N N . LEU A 1 72 ? -1.806 -19.547 -12.617 1 98.5 72 LEU A N 1
ATOM 590 C CA . LEU A 1 72 ? -2.451 -18.906 -11.484 1 98.5 72 LEU A CA 1
ATOM 591 C C . LEU A 1 72 ? -3.156 -19.922 -10.602 1 98.5 72 LEU A C 1
ATOM 593 O O . LEU A 1 72 ? -3.871 -20.797 -11.102 1 98.5 72 LEU A O 1
ATOM 597 N N . VAL A 1 73 ? -2.877 -19.781 -9.32 1 98.69 73 VAL A N 1
ATOM 598 C CA . VAL A 1 73 ? -3.484 -20.703 -8.352 1 98.69 73 VAL A CA 1
ATOM 599 C C . VAL A 1 73 ? -4.25 -19.891 -7.305 1 98.69 73 VAL A C 1
ATOM 601 O O . VAL A 1 73 ? -3.787 -18.844 -6.852 1 98.69 73 VAL A O 1
ATOM 604 N N . SER A 1 74 ? -5.445 -20.359 -6.984 1 98.88 74 SER A N 1
ATOM 605 C CA . SER A 1 74 ? -6.289 -19.734 -5.977 1 98.88 74 SER A CA 1
ATOM 606 C C . SER A 1 74 ? -6.559 -20.672 -4.809 1 98.88 74 SER A C 1
ATOM 608 O O . SER A 1 74 ? -6.715 -21.891 -5.004 1 98.88 74 SER A O 1
ATOM 610 N N . PHE A 1 75 ? -6.641 -20.156 -3.621 1 98.88 75 PHE A N 1
ATOM 611 C CA . PHE A 1 75 ? -6.84 -20.969 -2.426 1 98.88 75 PHE A CA 1
ATOM 612 C C . PHE A 1 75 ? -8.273 -20.844 -1.919 1 98.88 75 PHE A C 1
ATOM 614 O O . PHE A 1 75 ? -8.867 -19.766 -1.997 1 98.88 75 PHE A O 1
ATOM 621 N N . LYS A 1 76 ? -8.711 -21.828 -1.326 1 98.44 76 LYS A N 1
ATOM 622 C CA . LYS A 1 76 ? -10.125 -22.016 -1.025 1 98.44 76 LYS A CA 1
ATOM 623 C C . LYS A 1 76 ? -10.578 -21.094 0.106 1 98.44 76 LYS A C 1
ATOM 625 O O . LYS A 1 76 ? -11.633 -20.469 0.018 1 98.44 76 LYS A O 1
ATOM 630 N N . TYR A 1 77 ? -9.805 -21 1.146 1 97.94 77 TYR A N 1
ATOM 631 C CA . TYR A 1 77 ? -10.258 -20.266 2.326 1 97.94 77 TYR A CA 1
ATOM 632 C C . TYR A 1 77 ? -9.859 -18.797 2.242 1 97.94 77 TYR A C 1
ATOM 634 O O . TYR A 1 77 ? -8.758 -18.469 1.8 1 97.94 77 TYR A O 1
ATOM 642 N N . LEU A 1 78 ? -10.805 -17.922 2.648 1 98.38 78 LEU A N 1
ATOM 643 C CA . LEU A 1 78 ? -10.516 -16.5 2.736 1 98.38 78 LEU A CA 1
ATOM 644 C C . LEU A 1 78 ? -9.711 -16.172 3.992 1 98.38 78 LEU A C 1
ATOM 646 O O . LEU A 1 78 ? -9.844 -16.859 5.008 1 98.38 78 LEU A O 1
ATOM 650 N N . SER A 1 79 ? -8.875 -15.188 3.887 1 97.88 79 SER A N 1
ATOM 651 C CA . SER A 1 79 ? -8.047 -14.797 5.02 1 97.88 79 SER A CA 1
ATOM 652 C C . SER A 1 79 ? -7.871 -13.281 5.078 1 97.88 79 SER A C 1
ATOM 654 O O . SER A 1 79 ? -8.258 -12.57 4.148 1 97.88 79 SER A O 1
ATOM 656 N N . SER A 1 80 ? -7.309 -12.828 6.199 1 98.25 80 SER A N 1
ATOM 657 C CA . SER A 1 80 ? -7.027 -11.406 6.371 1 98.25 80 SER A CA 1
ATOM 658 C C . SER A 1 80 ? -5.957 -10.93 5.395 1 98.25 80 SER A C 1
ATOM 660 O O . SER A 1 80 ? -4.973 -11.633 5.156 1 98.25 80 SER A O 1
ATOM 662 N N . PRO A 1 81 ? -6.188 -9.727 4.801 1 98.81 81 PRO A N 1
ATOM 663 C CA . PRO A 1 81 ? -5.094 -9.172 3.998 1 98.81 81 PRO A CA 1
ATOM 664 C C . PRO A 1 81 ? -3.824 -8.938 4.816 1 98.81 81 PRO A C 1
ATOM 666 O O . PRO A 1 81 ? -2.734 -8.82 4.246 1 98.81 81 PRO A O 1
ATOM 669 N N . GLY A 1 82 ? -3.891 -8.883 6.105 1 98.56 82 GLY A N 1
ATOM 670 C CA . GLY A 1 82 ? -2.75 -8.664 6.98 1 98.56 82 GLY A CA 1
ATOM 671 C C . GLY A 1 82 ? -1.805 -9.852 7.031 1 98.56 82 GLY A C 1
ATOM 672 O O . GLY A 1 82 ? -0.686 -9.734 7.539 1 98.56 82 GLY A O 1
ATOM 673 N N . PHE A 1 83 ? -2.182 -10.969 6.457 1 98.75 83 PHE A N 1
ATOM 674 C CA . PHE A 1 83 ? -1.374 -12.188 6.43 1 98.75 83 PHE A CA 1
ATOM 675 C C . PHE A 1 83 ? -0.327 -12.117 5.32 1 98.75 83 PHE A C 1
ATOM 677 O O . PHE A 1 83 ? 0.601 -12.922 5.285 1 98.75 83 PHE A O 1
ATOM 684 N N . LEU A 1 84 ? -0.379 -11.156 4.473 1 98.88 84 LEU A N 1
ATOM 685 C CA . LEU A 1 84 ? 0.373 -11.133 3.225 1 98.88 84 LEU A CA 1
ATOM 686 C C . LEU A 1 84 ? 1.874 -11.133 3.492 1 98.88 84 LEU A C 1
ATOM 688 O O . LEU A 1 84 ? 2.635 -11.797 2.789 1 98.88 84 LEU A O 1
ATOM 692 N N . PRO A 1 85 ? 2.404 -10.367 4.535 1 98.75 85 PRO A N 1
ATOM 693 C CA . PRO A 1 85 ? 3.842 -10.453 4.797 1 98.75 85 PRO A CA 1
ATOM 694 C C . PRO A 1 85 ? 4.297 -11.875 5.129 1 98.75 85 PRO A C 1
ATOM 696 O O . PRO A 1 85 ? 5.316 -12.336 4.605 1 98.75 85 PRO A O 1
ATOM 699 N N . ASP A 1 86 ? 3.512 -12.547 5.938 1 98.81 86 ASP A N 1
ATOM 700 C CA . ASP A 1 86 ? 3.838 -13.93 6.285 1 98.81 86 ASP A CA 1
ATOM 701 C C . ASP A 1 86 ? 3.756 -14.836 5.059 1 98.81 86 ASP A C 1
ATOM 703 O O . ASP A 1 86 ? 4.609 -15.711 4.867 1 98.81 86 ASP A O 1
ATOM 707 N N . ALA A 1 87 ? 2.732 -14.641 4.258 1 98.88 87 ALA A N 1
ATOM 708 C CA . ALA A 1 87 ? 2.561 -15.438 3.047 1 98.88 87 ALA A CA 1
ATOM 709 C C . ALA A 1 87 ? 3.775 -15.32 2.133 1 98.88 87 ALA A C 1
ATOM 711 O O . ALA A 1 87 ? 4.242 -16.312 1.569 1 98.88 87 ALA A O 1
ATOM 712 N N . LYS A 1 88 ? 4.262 -14.07 1.973 1 98.81 88 LYS A N 1
ATOM 713 C CA . LYS A 1 88 ? 5.422 -13.852 1.116 1 98.81 88 LYS A CA 1
ATOM 714 C C . LYS A 1 88 ? 6.66 -14.555 1.668 1 98.81 88 LYS A C 1
ATOM 716 O O . LYS A 1 88 ? 7.43 -15.148 0.913 1 98.81 88 LYS A O 1
ATOM 721 N N . LEU A 1 89 ? 6.863 -14.461 2.986 1 98.56 89 LEU A N 1
ATOM 722 C CA . LEU A 1 89 ? 8 -15.133 3.604 1 98.56 89 LEU A CA 1
ATOM 723 C C . LEU A 1 89 ? 7.914 -16.641 3.404 1 98.56 89 LEU A C 1
ATOM 725 O O . LEU A 1 89 ? 8.922 -17.297 3.129 1 98.56 89 LEU A O 1
ATOM 729 N N . ILE A 1 90 ? 6.727 -17.203 3.529 1 98.56 90 ILE A N 1
ATOM 730 C CA . ILE A 1 90 ? 6.496 -18.625 3.324 1 98.56 90 ILE A CA 1
ATOM 731 C C . ILE A 1 90 ? 6.848 -19.016 1.887 1 98.56 90 ILE A C 1
ATOM 733 O O . ILE A 1 90 ? 7.562 -19.984 1.65 1 98.56 90 ILE A O 1
ATOM 737 N N . THR A 1 91 ? 6.375 -18.234 0.912 1 98.5 91 THR A N 1
ATOM 738 C CA . THR A 1 91 ? 6.605 -18.578 -0.486 1 98.5 91 THR A CA 1
ATOM 739 C C . THR A 1 91 ? 8.078 -18.422 -0.848 1 98.5 91 THR A C 1
ATOM 741 O O . THR A 1 91 ? 8.602 -19.156 -1.684 1 98.5 91 THR A O 1
ATOM 744 N N . ASN A 1 92 ? 8.758 -17.406 -0.193 1 97.5 92 ASN A N 1
ATOM 745 C CA . ASN A 1 92 ? 10.203 -17.312 -0.388 1 97.5 92 ASN A CA 1
ATOM 746 C C . ASN A 1 92 ? 10.922 -18.594 0.041 1 97.5 92 ASN A C 1
ATOM 748 O O . ASN A 1 92 ? 11.836 -19.047 -0.644 1 97.5 92 ASN A O 1
ATOM 752 N N . GLU A 1 93 ? 10.492 -19.109 1.159 1 97.25 93 GLU A N 1
ATOM 753 C CA . GLU A 1 93 ? 11.07 -20.359 1.645 1 97.25 93 GLU A CA 1
ATOM 754 C C . GLU A 1 93 ? 10.766 -21.516 0.7 1 97.25 93 GLU A C 1
ATOM 756 O O . GLU A 1 93 ? 11.617 -22.359 0.446 1 97.25 93 GLU A O 1
ATOM 761 N N . ILE A 1 94 ? 9.578 -21.578 0.195 1 97.44 94 ILE A N 1
ATOM 762 C CA . ILE A 1 94 ? 9.188 -22.609 -0.761 1 97.44 94 ILE A CA 1
ATOM 763 C C . ILE A 1 94 ? 10.078 -22.531 -1.999 1 97.44 94 ILE A C 1
ATOM 765 O O . ILE A 1 94 ? 10.594 -23.547 -2.471 1 97.44 94 ILE A O 1
ATOM 769 N N . GLU A 1 95 ? 10.297 -21.297 -2.5 1 96.75 95 GLU A N 1
ATOM 770 C CA . GLU A 1 95 ? 11.172 -21.109 -3.654 1 96.75 95 GLU A CA 1
ATOM 771 C C . GLU A 1 95 ? 12.57 -21.656 -3.385 1 96.75 95 GLU A C 1
ATOM 773 O O . GLU A 1 95 ? 13.156 -22.328 -4.238 1 96.75 95 GLU A O 1
ATOM 778 N N . LYS A 1 96 ? 13.055 -21.344 -2.227 1 95.12 96 LYS A N 1
ATOM 779 C CA . LYS A 1 96 ? 14.383 -21.812 -1.836 1 95.12 96 LYS A CA 1
ATOM 780 C C . LYS A 1 96 ? 14.453 -23.344 -1.836 1 95.12 96 LYS A C 1
ATOM 782 O O . LYS A 1 96 ? 15.438 -23.922 -2.287 1 95.12 96 LYS A O 1
ATOM 787 N N . ASN A 1 97 ? 13.414 -23.969 -1.406 1 94.31 97 ASN A N 1
ATOM 788 C CA . ASN A 1 97 ? 13.352 -25.422 -1.329 1 94.31 97 ASN A CA 1
ATOM 789 C C . ASN A 1 97 ? 13.398 -26.062 -2.715 1 94.31 97 ASN A C 1
ATOM 791 O O . ASN A 1 97 ? 13.891 -27.172 -2.871 1 94.31 97 ASN A O 1
ATOM 795 N N . PHE A 1 98 ? 12.945 -25.406 -3.729 1 95 98 PHE A N 1
ATOM 796 C CA . PHE A 1 98 ? 12.852 -25.969 -5.07 1 95 98 PHE A CA 1
ATOM 797 C C . PHE A 1 98 ? 14.016 -25.5 -5.934 1 95 98 PHE A C 1
ATOM 799 O O . PHE A 1 98 ? 14.07 -25.812 -7.129 1 95 98 PHE A O 1
ATOM 806 N N . SER A 1 99 ? 14.875 -24.719 -5.262 1 93.25 99 SER A N 1
ATOM 807 C CA . SER A 1 99 ? 16.047 -24.25 -6.004 1 93.25 99 SER A CA 1
ATOM 808 C C . SER A 1 99 ? 17.031 -25.391 -6.254 1 93.25 99 SER A C 1
ATOM 810 O O . SER A 1 99 ? 17.156 -26.281 -5.43 1 93.25 99 SER A O 1
ATOM 812 N N . VAL A 1 100 ? 17.703 -25.391 -7.422 1 89.94 100 VAL A N 1
ATOM 813 C CA . VAL A 1 100 ? 18.734 -26.344 -7.801 1 89.94 100 VAL A CA 1
ATOM 814 C C . VAL A 1 100 ? 20.062 -25.625 -8.023 1 89.94 100 VAL A C 1
ATOM 816 O O . VAL A 1 100 ? 20.141 -24.719 -8.859 1 89.94 100 VAL A O 1
ATOM 819 N N . ASP A 1 101 ? 21.047 -26 -7.27 1 89.75 101 ASP A N 1
ATOM 820 C CA . ASP A 1 101 ? 22.375 -25.406 -7.34 1 89.75 101 ASP A CA 1
ATOM 821 C C . ASP A 1 101 ? 22.297 -23.891 -7.125 1 89.75 101 ASP A C 1
ATOM 823 O O . ASP A 1 101 ? 22.891 -23.125 -7.887 1 89.75 101 ASP A O 1
ATOM 827 N N . GLY A 1 102 ? 21.406 -23.516 -6.309 1 86.94 102 GLY A N 1
ATOM 828 C CA . GLY A 1 102 ? 21.297 -22.125 -5.922 1 86.94 102 GLY A CA 1
ATOM 829 C C . GLY A 1 102 ? 20.5 -21.281 -6.906 1 86.94 102 GLY A C 1
ATOM 830 O O . GLY A 1 102 ? 20.359 -20.078 -6.738 1 86.94 102 GLY A O 1
ATOM 831 N N . LYS A 1 103 ? 20 -22.016 -7.902 1 90.19 103 LYS A N 1
ATOM 832 C CA . LYS A 1 103 ? 19.219 -21.297 -8.914 1 90.19 103 LYS A CA 1
ATOM 833 C C . LYS A 1 103 ? 17.734 -21.594 -8.773 1 90.19 103 LYS A C 1
ATOM 835 O O . LYS A 1 103 ? 17.344 -22.75 -8.609 1 90.19 103 LYS A O 1
ATOM 840 N N . ARG A 1 104 ? 17.078 -20.641 -8.898 1 90.81 104 ARG A N 1
ATOM 841 C CA . ARG A 1 104 ? 15.625 -20.75 -8.773 1 90.81 104 ARG A CA 1
ATOM 842 C C . ARG A 1 104 ? 15.031 -21.531 -9.945 1 90.81 104 ARG A C 1
ATOM 844 O O . ARG A 1 104 ? 15.352 -21.266 -11.102 1 90.81 104 ARG A O 1
ATOM 851 N N . LYS A 1 105 ? 14.109 -22.469 -9.609 1 94 105 LYS A N 1
ATOM 852 C CA . LYS A 1 105 ? 13.414 -23.234 -10.641 1 94 105 LYS A CA 1
ATOM 853 C C . LYS A 1 105 ? 11.906 -22.984 -10.57 1 94 105 LYS A C 1
ATOM 855 O O . LYS A 1 105 ? 11.18 -23.281 -11.523 1 94 105 LYS A O 1
ATOM 860 N N . VAL A 1 106 ? 11.445 -22.547 -9.414 1 96.06 106 VAL A N 1
ATOM 861 C CA . VAL A 1 106 ? 10.055 -22.188 -9.164 1 96.06 106 VAL A CA 1
ATOM 862 C C . VAL A 1 106 ? 9.992 -20.797 -8.531 1 96.06 106 VAL A C 1
ATOM 864 O O . VAL A 1 106 ? 10.742 -20.5 -7.602 1 96.06 106 VAL A O 1
ATOM 867 N N . ASN A 1 107 ? 9.242 -19.922 -9.07 1 96.56 107 ASN A N 1
ATOM 868 C CA . ASN A 1 107 ? 8.922 -18.625 -8.477 1 96.56 107 ASN A CA 1
ATOM 869 C C . ASN A 1 107 ? 7.449 -18.547 -8.086 1 96.56 107 ASN A C 1
ATOM 871 O O . ASN A 1 107 ? 6.574 -18.922 -8.867 1 96.56 107 ASN A O 1
ATOM 875 N N . VAL A 1 108 ? 7.215 -18.125 -6.859 1 98.06 108 VAL A N 1
ATOM 876 C CA . VAL A 1 108 ? 5.852 -18.016 -6.355 1 98.06 108 VAL A CA 1
ATOM 877 C C . VAL A 1 108 ? 5.551 -16.562 -5.984 1 98.06 108 VAL A C 1
ATOM 879 O O . VAL A 1 108 ? 5.891 -16.109 -4.887 1 98.06 108 VAL A O 1
ATOM 882 N N . ASP A 1 109 ? 4.871 -15.852 -6.855 1 98.31 109 ASP A N 1
ATOM 883 C CA . ASP A 1 109 ? 4.406 -14.5 -6.559 1 98.31 109 ASP A CA 1
ATOM 884 C C . ASP A 1 109 ? 3.066 -14.531 -5.828 1 98.31 109 ASP A C 1
ATOM 886 O O . ASP A 1 109 ? 2.012 -14.609 -6.461 1 98.31 109 ASP A O 1
ATOM 890 N N . ILE A 1 110 ? 3.164 -14.359 -4.574 1 98.94 110 ILE A N 1
ATOM 891 C CA . ILE A 1 110 ? 1.973 -14.477 -3.738 1 98.94 110 ILE A CA 1
ATOM 892 C C . ILE A 1 110 ? 1.309 -13.109 -3.592 1 98.94 110 ILE A C 1
ATOM 894 O O . ILE A 1 110 ? 1.993 -12.086 -3.506 1 98.94 110 ILE A O 1
ATOM 898 N N . GLY A 1 111 ? 0.002 -13.047 -3.609 1 98.94 111 GLY A N 1
ATOM 899 C CA . GLY A 1 111 ? -0.833 -11.883 -3.34 1 98.94 111 GLY A CA 1
ATOM 900 C C . GLY A 1 111 ? -2.248 -12.25 -2.936 1 98.94 111 GLY A C 1
ATOM 901 O O . GLY A 1 111 ? -2.484 -13.328 -2.387 1 98.94 111 GLY A O 1
ATOM 902 N N . TYR A 1 112 ? -3.146 -11.273 -3.088 1 98.94 112 TYR A N 1
ATOM 903 C CA . TYR A 1 112 ? -4.555 -11.555 -2.828 1 98.94 112 TYR A CA 1
ATOM 904 C C . TYR A 1 112 ? -5.449 -10.781 -3.789 1 98.94 112 TYR A C 1
ATOM 906 O O . TYR A 1 112 ? -5.012 -9.805 -4.406 1 98.94 112 TYR A O 1
ATOM 914 N N . LEU A 1 113 ? -6.629 -11.352 -3.916 1 98.75 113 LEU A N 1
ATOM 915 C CA . LEU A 1 113 ? -7.684 -10.727 -4.707 1 98.75 113 LEU A CA 1
ATOM 916 C C . LEU A 1 113 ? -8.82 -10.25 -3.816 1 98.75 113 LEU A C 1
ATOM 918 O O . LEU A 1 113 ? -9.336 -11.023 -3 1 98.75 113 LEU A O 1
ATOM 922 N N . HIS A 1 114 ? -9.047 -8.945 -3.881 1 98.06 114 HIS A N 1
ATOM 923 C CA . HIS A 1 114 ? -10.211 -8.258 -3.35 1 98.06 114 HIS A CA 1
ATOM 924 C C . HIS A 1 114 ? -11.164 -7.844 -4.469 1 98.06 114 HIS A C 1
ATOM 926 O O . HIS A 1 114 ? -10.766 -7.781 -5.637 1 98.06 114 HIS A O 1
ATOM 932 N N . HIS A 1 115 ? -12.406 -7.66 -4.18 1 96.56 115 HIS A N 1
ATOM 933 C CA . HIS A 1 115 ? -13.359 -7.352 -5.238 1 96.56 115 HIS A CA 1
ATOM 934 C C . HIS A 1 115 ? -12.984 -6.066 -5.965 1 96.56 115 HIS A C 1
ATOM 936 O O . HIS A 1 115 ? -13.406 -5.84 -7.098 1 96.56 115 HIS A O 1
ATOM 942 N N . THR A 1 116 ? -12.055 -5.227 -5.375 1 97.88 116 THR A N 1
ATOM 943 C CA . THR A 1 116 ? -11.711 -3.959 -6.02 1 97.88 116 THR A CA 1
ATOM 944 C C . THR A 1 116 ? -10.242 -3.939 -6.43 1 97.88 116 THR A C 1
ATOM 946 O O . THR A 1 116 ? -9.781 -2.982 -7.059 1 97.88 116 THR A O 1
ATOM 949 N N . GLN A 1 117 ? -9.477 -4.914 -6.07 1 98.75 117 GLN A N 1
ATOM 950 C CA . GLN A 1 117 ? -8.047 -4.816 -6.359 1 98.75 117 GLN A CA 1
ATOM 951 C C . GLN A 1 117 ? -7.398 -6.199 -6.391 1 98.75 117 GLN A C 1
ATOM 953 O O . GLN A 1 117 ? -7.906 -7.145 -5.785 1 98.75 117 GLN A O 1
ATOM 958 N N . PHE A 1 118 ? -6.395 -6.371 -7.172 1 98.94 118 PHE A N 1
ATOM 959 C CA . PHE A 1 118 ? -5.422 -7.461 -7.184 1 98.94 118 PHE A CA 1
ATOM 960 C C . PHE A 1 118 ? -4.062 -6.977 -6.691 1 98.94 118 PHE A C 1
ATOM 962 O O . PHE A 1 118 ? -3.467 -6.078 -7.289 1 98.94 118 PHE A O 1
ATOM 969 N N . VAL A 1 119 ? -3.545 -7.535 -5.559 1 98.94 119 VAL A N 1
ATOM 970 C CA . VAL A 1 119 ? -2.355 -7.051 -4.867 1 98.94 119 VAL A CA 1
ATOM 971 C C . VAL A 1 119 ? -1.291 -8.148 -4.844 1 98.94 119 VAL A C 1
ATOM 973 O O . VAL A 1 119 ? -1.599 -9.312 -4.602 1 98.94 119 VAL A O 1
ATOM 976 N N . LEU A 1 120 ? -0.048 -7.805 -5.105 1 98.94 120 LEU A N 1
ATOM 977 C CA . LEU A 1 120 ? 1.077 -8.727 -5.02 1 98.94 120 LEU A CA 1
ATOM 978 C C . LEU A 1 120 ? 2.09 -8.258 -3.982 1 98.94 120 LEU A C 1
ATOM 980 O O . LEU A 1 120 ? 2.252 -7.055 -3.77 1 98.94 120 LEU A O 1
ATOM 984 N N . ALA A 1 121 ? 2.75 -9.188 -3.365 1 98.81 121 ALA A N 1
ATOM 985 C CA . ALA A 1 121 ? 3.795 -8.891 -2.389 1 98.81 121 ALA A CA 1
ATOM 986 C C . ALA A 1 121 ? 5.176 -8.945 -3.031 1 98.81 121 ALA A C 1
ATOM 988 O O . ALA A 1 121 ? 5.383 -9.656 -4.016 1 98.81 121 ALA A O 1
ATOM 989 N N . SER A 1 122 ? 6.117 -8.195 -2.506 1 98.44 122 SER A N 1
ATOM 990 C CA . SER A 1 122 ? 7.496 -8.133 -2.975 1 98.44 122 SER A CA 1
ATOM 991 C C . SER A 1 122 ? 8.461 -7.898 -1.819 1 98.44 122 SER A C 1
ATOM 993 O O . SER A 1 122 ? 8.086 -7.332 -0.792 1 98.44 122 SER A O 1
ATOM 995 N N . THR A 1 123 ? 9.672 -8.312 -1.99 1 97.94 123 THR A N 1
ATOM 996 C CA . THR A 1 123 ? 10.719 -7.996 -1.025 1 97.94 123 THR A CA 1
ATOM 997 C C . THR A 1 123 ? 11.422 -6.699 -1.405 1 97.94 123 THR A C 1
ATOM 999 O O . THR A 1 123 ? 12.312 -6.234 -0.684 1 97.94 123 THR A O 1
ATOM 1002 N N . LYS A 1 124 ? 11.023 -6.109 -2.508 1 96.38 124 LYS A N 1
ATOM 1003 C CA . LYS A 1 124 ? 11.719 -4.949 -3.057 1 96.38 124 LYS A CA 1
ATOM 1004 C C . LYS A 1 124 ? 10.883 -3.684 -2.91 1 96.38 124 LYS A C 1
ATOM 1006 O O . LYS A 1 124 ? 9.68 -3.695 -3.184 1 96.38 124 LYS A O 1
ATOM 1011 N N . HIS A 1 125 ? 11.555 -2.721 -2.49 1 96.75 125 HIS A N 1
ATOM 1012 C CA . HIS A 1 125 ? 10.922 -1.409 -2.502 1 96.75 125 HIS A CA 1
ATOM 1013 C C . HIS A 1 125 ? 10.922 -0.809 -3.902 1 96.75 125 HIS A C 1
ATOM 1015 O O . HIS A 1 125 ? 11.914 -0.915 -4.629 1 96.75 125 HIS A O 1
ATOM 1021 N N . TRP A 1 126 ? 9.805 -0.215 -4.215 1 96.38 126 TRP A N 1
ATOM 1022 C CA . TRP A 1 126 ? 9.633 0.655 -5.375 1 96.38 126 TRP A CA 1
ATOM 1023 C C . TRP A 1 126 ? 8.656 1.785 -5.07 1 96.38 126 TRP A C 1
ATOM 1025 O O . TRP A 1 126 ? 7.875 1.7 -4.117 1 96.38 126 TRP A O 1
ATOM 1035 N N . GLY A 1 127 ? 8.703 2.852 -5.848 1 97.69 127 GLY A N 1
ATOM 1036 C CA . GLY A 1 127 ? 7.875 4.02 -5.598 1 97.69 127 GLY A CA 1
ATOM 1037 C C . GLY A 1 127 ? 6.391 3.707 -5.59 1 97.69 127 GLY A C 1
ATOM 1038 O O . GLY A 1 127 ? 5.605 4.426 -4.969 1 97.69 127 GLY A O 1
ATOM 1039 N N . ASN A 1 128 ? 6 2.619 -6.227 1 98.06 128 ASN A N 1
ATOM 1040 C CA . ASN A 1 128 ? 4.594 2.246 -6.312 1 98.06 128 ASN A CA 1
ATOM 1041 C C . ASN A 1 128 ? 4.25 1.133 -5.324 1 98.06 128 ASN A C 1
ATOM 1043 O O . ASN A 1 128 ? 3.23 0.456 -5.477 1 98.06 128 ASN A O 1
ATOM 1047 N N . ARG A 1 129 ? 5.133 0.831 -4.363 1 98.69 129 ARG A N 1
ATOM 1048 C CA . ARG A 1 129 ? 4.906 -0.221 -3.379 1 98.69 129 ARG A CA 1
ATOM 1049 C C . ARG A 1 129 ? 4.848 0.354 -1.967 1 98.69 129 ARG A C 1
ATOM 1051 O O . ARG A 1 129 ? 5.543 1.326 -1.659 1 98.69 129 ARG A O 1
ATOM 1058 N N . ILE A 1 130 ? 4.062 -0.237 -1.168 1 98.81 130 ILE A N 1
ATOM 1059 C CA . ILE A 1 130 ? 3.893 0.172 0.222 1 98.81 130 ILE A CA 1
ATOM 1060 C C . ILE A 1 130 ? 4.465 -0.898 1.148 1 98.81 130 ILE A C 1
ATOM 1062 O O . ILE A 1 130 ? 4.23 -2.092 0.949 1 98.81 130 ILE A O 1
ATOM 1066 N N . TYR A 1 131 ? 5.242 -0.429 2.139 1 98.75 131 TYR A N 1
ATOM 1067 C CA . TYR A 1 131 ? 5.738 -1.345 3.16 1 98.75 131 TYR A CA 1
ATOM 1068 C C . TYR A 1 131 ? 4.59 -1.9 3.998 1 98.75 131 TYR A C 1
ATOM 1070 O O . TYR A 1 131 ? 3.758 -1.144 4.504 1 98.75 131 TYR A O 1
ATOM 1078 N N . ILE A 1 132 ? 4.566 -3.268 4.168 1 98.81 132 ILE A N 1
ATOM 1079 C CA . ILE A 1 132 ? 3.438 -3.844 4.883 1 98.81 132 ILE A CA 1
ATOM 1080 C C . ILE A 1 132 ? 3.943 -4.688 6.055 1 98.81 132 ILE A C 1
ATOM 1082 O O . ILE A 1 132 ? 3.193 -5.484 6.621 1 98.81 132 ILE A O 1
ATOM 1086 N N . GLY A 1 133 ? 5.207 -4.586 6.383 1 98.12 133 GLY A N 1
ATOM 1087 C CA . GLY A 1 133 ? 5.742 -5.246 7.562 1 98.12 133 GLY A CA 1
ATOM 1088 C C . GLY A 1 133 ? 6.668 -6.402 7.23 1 98.12 133 GLY A C 1
ATOM 1089 O O . GLY A 1 133 ? 6.57 -6.988 6.152 1 98.12 133 GLY A O 1
ATOM 1090 N N . LYS A 1 134 ? 7.594 -6.703 8.133 1 97.81 134 LYS A N 1
ATOM 1091 C CA . LYS A 1 134 ? 8.5 -7.848 8.078 1 97.81 134 LYS A CA 1
ATOM 1092 C C . LYS A 1 134 ? 9.391 -7.781 6.848 1 97.81 134 LYS A C 1
ATOM 1094 O O . LYS A 1 134 ? 9.703 -8.812 6.242 1 97.81 134 LYS A O 1
ATOM 1099 N N . GLY A 1 135 ? 9.664 -6.574 6.426 1 98 135 GLY A N 1
ATOM 1100 C CA . GLY A 1 135 ? 10.539 -6.398 5.277 1 98 135 GLY A CA 1
ATOM 1101 C C . GLY A 1 135 ? 9.836 -6.609 3.953 1 98 135 GLY A C 1
ATOM 1102 O O . GLY A 1 135 ? 10.484 -6.734 2.91 1 98 135 GLY A O 1
ATOM 1103 N N . ILE A 1 136 ? 8.484 -6.672 3.986 1 98.69 136 ILE A N 1
ATOM 1104 C CA . ILE A 1 136 ? 7.711 -6.977 2.787 1 98.69 136 ILE A CA 1
ATOM 1105 C C . ILE A 1 136 ? 6.945 -5.738 2.332 1 98.69 136 ILE A C 1
ATOM 1107 O O . I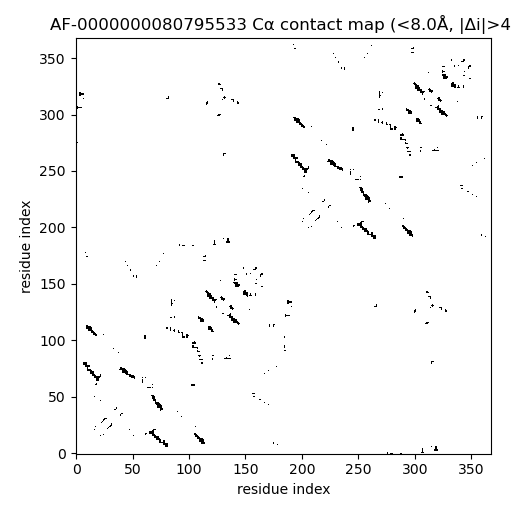LE A 1 136 ? 6.492 -4.941 3.16 1 98.69 136 ILE A O 1
ATOM 1111 N N . TYR A 1 137 ? 6.832 -5.613 1.044 1 98.75 137 TYR A N 1
ATOM 1112 C CA . TYR A 1 137 ? 6.082 -4.547 0.39 1 98.75 137 TYR A CA 1
ATOM 1113 C C . TYR A 1 137 ? 4.938 -5.117 -0.435 1 98.75 137 TYR A C 1
ATOM 1115 O O . TYR A 1 137 ? 4.957 -6.289 -0.812 1 98.75 137 TYR A O 1
ATOM 1123 N N . ALA A 1 138 ? 3.949 -4.273 -0.685 1 98.88 138 ALA A N 1
ATOM 1124 C CA . ALA A 1 138 ? 2.812 -4.66 -1.518 1 98.88 138 ALA A CA 1
ATOM 1125 C C . ALA A 1 138 ? 2.557 -3.625 -2.609 1 98.88 138 ALA A C 1
ATOM 1127 O O . ALA A 1 138 ? 2.773 -2.43 -2.402 1 98.88 138 ALA A O 1
ATOM 1128 N N . GLU A 1 139 ? 2.127 -4.059 -3.697 1 98.69 139 GLU A N 1
ATOM 1129 C CA . GLU A 1 139 ? 1.729 -3.189 -4.801 1 98.69 139 GLU A CA 1
ATOM 1130 C C . GLU A 1 139 ? 0.335 -3.549 -5.312 1 98.69 139 GLU A C 1
ATOM 1132 O O . GLU A 1 139 ? -0.036 -4.723 -5.344 1 98.69 139 GLU A O 1
ATOM 1137 N N . ILE A 1 140 ? -0.472 -2.549 -5.613 1 98.75 140 ILE A N 1
ATOM 1138 C CA . ILE A 1 140 ? -1.696 -2.779 -6.375 1 98.75 140 ILE A CA 1
ATOM 1139 C C . ILE A 1 140 ? -1.35 -3.084 -7.832 1 98.75 140 ILE A C 1
ATOM 1141 O O . ILE A 1 140 ? -0.86 -2.213 -8.555 1 98.75 140 ILE A O 1
ATOM 1145 N N . THR A 1 141 ? -1.601 -4.305 -8.203 1 98.75 141 THR A N 1
ATOM 1146 C CA . THR A 1 141 ? -1.277 -4.738 -9.562 1 98.75 141 THR A CA 1
ATOM 1147 C C . THR A 1 141 ? -2.391 -4.355 -10.531 1 98.75 141 THR A C 1
ATOM 1149 O O . THR A 1 141 ? -2.121 -3.947 -11.664 1 98.75 141 THR A O 1
ATOM 1152 N N . LEU A 1 142 ? -3.566 -4.52 -10.141 1 98.81 142 LEU A N 1
ATOM 1153 C CA . LEU A 1 142 ? -4.754 -4.137 -10.898 1 98.81 142 LEU A CA 1
ATOM 1154 C C . LEU A 1 142 ? -5.828 -3.574 -9.969 1 98.81 142 LEU A C 1
ATOM 1156 O O . LEU A 1 142 ? -5.93 -3.98 -8.812 1 98.81 142 LEU A O 1
ATOM 1160 N N . MET A 1 143 ? -6.559 -2.711 -10.484 1 98.62 143 MET A N 1
ATOM 1161 C CA . MET A 1 143 ? -7.805 -2.281 -9.852 1 98.62 143 MET A CA 1
ATOM 1162 C C . MET A 1 143 ? -9.016 -2.775 -10.641 1 98.62 143 MET A C 1
ATOM 1164 O O . MET A 1 143 ? -8.891 -3.125 -11.82 1 98.62 143 MET A O 1
ATOM 1168 N N . TYR A 1 144 ? -10.094 -2.916 -10.016 1 98.38 144 TYR A N 1
ATOM 1169 C CA . TYR A 1 144 ? -11.328 -3.289 -10.688 1 98.38 144 TYR A CA 1
ATOM 1170 C C . TYR A 1 144 ? -12.312 -2.123 -10.703 1 98.38 144 TYR A C 1
ATOM 1172 O O . TYR A 1 144 ? -12.93 -1.81 -9.688 1 98.38 144 TYR A O 1
ATOM 1180 N N . ASN A 1 145 ? -12.391 -1.525 -11.844 1 95.75 145 ASN A N 1
ATOM 1181 C CA . ASN A 1 145 ? -13.234 -0.349 -12.031 1 95.75 145 ASN A CA 1
ATOM 1182 C C . ASN A 1 145 ? -14.219 -0.542 -13.172 1 95.75 145 ASN A C 1
ATOM 1184 O O . ASN A 1 145 ? -13.859 -1.061 -14.234 1 95.75 145 ASN A O 1
ATOM 1188 N N . PHE A 1 146 ? -15.469 -0.257 -12.875 1 94.75 146 PHE A N 1
ATOM 1189 C CA . PHE A 1 146 ? -16.516 -0.272 -13.891 1 94.75 146 PHE A CA 1
ATOM 1190 C C . PHE A 1 146 ? -16.625 -1.648 -14.539 1 94.75 146 PHE A C 1
ATOM 1192 O O . PHE A 1 146 ? -16.688 -1.762 -15.766 1 94.75 146 PHE A O 1
ATOM 1199 N N . GLY A 1 147 ? -16.391 -2.674 -13.867 1 96.19 147 GLY A N 1
ATOM 1200 C CA . GLY A 1 147 ? -16.672 -4.035 -14.297 1 96.19 147 GLY A CA 1
ATOM 1201 C C . GLY A 1 147 ? -15.492 -4.703 -14.984 1 96.19 147 GLY A C 1
ATOM 1202 O O . GLY A 1 147 ? -15.656 -5.738 -15.633 1 96.19 147 GLY A O 1
ATOM 1203 N N . GLN A 1 148 ? -14.344 -4.094 -14.836 1 97.56 148 GLN A N 1
ATOM 1204 C CA . GLN A 1 148 ? -13.195 -4.715 -15.484 1 97.56 148 GLN A CA 1
ATOM 1205 C C . GLN A 1 148 ? -11.914 -4.434 -14.711 1 97.56 148 GLN A C 1
ATOM 1207 O O . GLN A 1 148 ? -11.828 -3.459 -13.961 1 97.56 148 GLN A O 1
ATOM 1212 N N . TRP A 1 149 ? -10.945 -5.254 -14.938 1 98.38 149 TRP A N 1
ATOM 1213 C CA . TRP A 1 149 ? -9.602 -5.012 -14.422 1 98.38 149 TRP A CA 1
ATOM 1214 C C . TRP A 1 149 ? -8.922 -3.873 -15.172 1 98.38 149 TRP A C 1
ATOM 1216 O O . TRP A 1 149 ? -8.938 -3.84 -16.406 1 98.38 149 TRP A O 1
ATOM 1226 N N . GLU A 1 150 ? -8.383 -2.955 -14.383 1 97.69 150 GLU A N 1
ATOM 1227 C CA . GLU A 1 150 ? -7.672 -1.808 -14.945 1 97.69 150 GLU A CA 1
ATOM 1228 C C . GLU A 1 150 ? -6.203 -1.809 -14.531 1 97.69 150 GLU A C 1
ATOM 1230 O O . GLU A 1 150 ? -5.887 -1.688 -13.344 1 97.69 150 GLU A O 1
ATOM 1235 N N . PRO A 1 151 ? -5.32 -1.985 -15.555 1 97.38 151 PRO A N 1
ATOM 1236 C CA . PRO A 1 151 ? -3.895 -1.93 -15.227 1 97.38 151 PRO A CA 1
ATOM 1237 C C . PRO A 1 151 ? -3.449 -0.544 -14.766 1 97.38 151 PRO A C 1
ATOM 1239 O O . PRO A 1 151 ? -4.094 0.456 -15.086 1 97.38 151 PRO A O 1
ATOM 1242 N N . LEU A 1 152 ? -2.406 -0.512 -13.984 1 96.75 152 LEU A N 1
ATOM 1243 C CA . LEU A 1 152 ? -1.731 0.712 -13.562 1 96.75 152 LEU A CA 1
ATOM 1244 C C . LEU A 1 152 ? -0.423 0.898 -14.328 1 96.75 152 LEU A C 1
ATOM 1246 O O . LEU A 1 152 ? -0.043 0.047 -15.133 1 96.75 152 LEU A O 1
ATOM 1250 N N . LYS A 1 153 ? 0.209 1.993 -14.055 1 94.69 153 LYS A N 1
ATOM 1251 C CA . LYS A 1 153 ? 1.411 2.395 -14.781 1 94.69 153 LYS A CA 1
ATOM 1252 C C . LYS A 1 153 ? 2.488 1.316 -14.695 1 94.69 153 LYS A C 1
ATOM 1254 O O . LYS A 1 153 ? 3.205 1.069 -15.664 1 94.69 153 LYS A O 1
ATOM 1259 N N . TYR A 1 154 ? 2.537 0.575 -13.57 1 95.56 154 TYR A N 1
ATOM 1260 C CA . TYR A 1 154 ? 3.66 -0.332 -13.367 1 95.56 154 TYR A CA 1
ATOM 1261 C C . TYR A 1 154 ? 3.191 -1.781 -13.32 1 95.56 154 TYR A C 1
ATOM 1263 O O . TYR A 1 154 ? 3.91 -2.658 -12.836 1 95.56 154 TYR A O 1
ATOM 1271 N N . THR A 1 155 ? 2 -2.016 -13.805 1 97.81 155 THR A N 1
ATOM 1272 C CA . THR A 1 155 ? 1.499 -3.383 -13.875 1 97.81 155 THR A CA 1
ATOM 1273 C C . THR A 1 155 ? 2.379 -4.234 -14.789 1 97.81 155 THR A C 1
ATOM 1275 O O . THR A 1 155 ? 2.734 -3.811 -15.891 1 97.81 155 THR A O 1
ATOM 1278 N N . TYR A 1 156 ? 2.697 -5.371 -14.312 1 97.44 156 TYR A N 1
ATOM 1279 C CA . TYR A 1 156 ? 3.488 -6.297 -15.117 1 97.44 156 TYR A CA 1
ATOM 1280 C C . TYR A 1 156 ? 2.773 -6.625 -16.422 1 97.44 156 TYR A C 1
ATOM 1282 O O . TYR A 1 156 ? 1.558 -6.828 -16.438 1 97.44 156 TYR A O 1
ATOM 1290 N N . PRO A 1 157 ? 3.527 -6.77 -17.484 1 97.56 157 PRO A N 1
ATOM 1291 C CA . PRO A 1 157 ? 2.92 -6.961 -18.797 1 97.56 157 PRO A CA 1
ATOM 1292 C C . PRO A 1 157 ? 2.006 -8.18 -18.859 1 97.56 157 PRO A C 1
ATOM 1294 O O . PRO A 1 157 ? 0.966 -8.148 -19.516 1 97.56 157 PRO A O 1
ATOM 1297 N N . ASN A 1 158 ? 2.377 -9.227 -18.203 1 97.81 158 ASN A N 1
ATOM 1298 C CA . ASN A 1 158 ? 1.551 -10.422 -18.266 1 97.81 158 ASN A CA 1
ATOM 1299 C C . ASN A 1 158 ? 0.157 -10.172 -17.703 1 97.81 158 ASN A C 1
ATOM 1301 O O . ASN A 1 158 ? -0.827 -10.734 -18.188 1 97.81 158 ASN A O 1
ATOM 1305 N N . PHE A 1 159 ? 0.023 -9.242 -16.781 1 98.38 159 PHE A N 1
ATOM 1306 C CA . PHE A 1 159 ? -1.266 -8.992 -16.141 1 98.38 159 PHE A CA 1
ATOM 1307 C C . PHE A 1 159 ? -2.078 -7.984 -16.938 1 98.38 159 PHE A C 1
ATOM 1309 O O . PHE A 1 159 ? -3.168 -7.586 -16.531 1 98.38 159 PHE A O 1
ATOM 1316 N N . LYS A 1 160 ? -1.528 -7.594 -18.031 1 97.81 160 LYS A N 1
ATOM 1317 C CA . LYS A 1 160 ? -2.287 -6.781 -18.969 1 97.81 160 LYS A CA 1
ATOM 1318 C C . LYS A 1 160 ? -2.852 -7.641 -20.109 1 97.81 160 LYS A C 1
ATOM 1320 O O . LYS A 1 160 ? -3.682 -7.18 -20.891 1 97.81 160 LYS A O 1
ATOM 1325 N N . ASP A 1 161 ? -2.418 -8.852 -20.156 1 97.5 161 ASP A N 1
ATOM 1326 C CA . ASP A 1 161 ? -2.785 -9.773 -21.219 1 97.5 161 ASP A CA 1
ATOM 1327 C C . ASP A 1 161 ? -4.184 -10.344 -21 1 97.5 161 ASP A C 1
ATOM 1329 O O . ASP A 1 161 ? -4.539 -10.711 -19.875 1 97.5 161 ASP A O 1
ATOM 1333 N N . PRO A 1 162 ? -4.98 -10.484 -22.094 1 97.19 162 PRO A N 1
ATOM 1334 C CA . PRO A 1 162 ? -6.355 -10.969 -21.953 1 97.19 162 PRO A CA 1
ATOM 1335 C C . PRO A 1 162 ? -6.426 -12.359 -21.312 1 97.19 162 PRO A C 1
ATOM 1337 O O . PRO A 1 162 ? -7.367 -12.656 -20.578 1 97.19 162 PRO A O 1
ATOM 1340 N N . GLU A 1 163 ? -5.488 -13.203 -21.609 1 97.44 163 GLU A N 1
ATOM 1341 C CA . GLU A 1 163 ? -5.508 -14.547 -21.047 1 97.44 163 GLU A CA 1
ATOM 1342 C C . GLU A 1 163 ? -5.383 -14.508 -19.516 1 97.44 163 GLU A C 1
ATOM 1344 O O . GLU A 1 163 ? -6.121 -15.195 -18.812 1 97.44 163 GLU A O 1
ATOM 1349 N N . TYR A 1 164 ? -4.449 -13.727 -19.062 1 98.12 164 TYR A N 1
ATOM 1350 C CA . TYR A 1 164 ? -4.277 -13.57 -17.625 1 98.12 164 TYR A CA 1
ATOM 1351 C C . TYR A 1 164 ? -5.504 -12.922 -17 1 98.12 164 TYR A C 1
ATOM 1353 O O . TYR A 1 164 ? -5.957 -13.336 -15.922 1 98.12 164 TYR A O 1
ATOM 1361 N N . LEU A 1 165 ? -6.004 -11.898 -17.656 1 98.38 165 LEU A N 1
ATOM 1362 C CA . LEU A 1 165 ? -7.156 -11.172 -17.141 1 98.38 165 LEU A CA 1
ATOM 1363 C C . LEU A 1 165 ? -8.375 -12.086 -17.047 1 98.38 165 LEU A C 1
ATOM 1365 O O . LEU A 1 165 ? -9.156 -11.984 -16.094 1 98.38 165 LEU A O 1
ATOM 1369 N N . ASN A 1 166 ? -8.508 -12.953 -17.984 1 98.12 166 ASN A N 1
ATOM 1370 C CA . ASN A 1 166 ? -9.602 -13.922 -17.953 1 98.12 166 ASN A CA 1
ATOM 1371 C C . ASN A 1 166 ? -9.469 -14.867 -16.766 1 98.12 166 ASN A C 1
ATOM 1373 O O . ASN A 1 166 ? -10.469 -15.211 -16.125 1 98.12 166 ASN A O 1
ATOM 1377 N N . GLU A 1 167 ? -8.258 -15.32 -16.516 1 98.56 167 GLU A N 1
ATOM 1378 C CA . GLU A 1 167 ? -8.023 -16.188 -15.367 1 98.56 167 GLU A CA 1
ATOM 1379 C C . GLU A 1 167 ? -8.336 -15.453 -14.062 1 98.56 167 GLU A C 1
ATOM 1381 O O . GLU A 1 167 ? -8.938 -16.031 -13.148 1 98.56 167 GLU A O 1
ATOM 1386 N N . LEU A 1 168 ? -7.949 -14.203 -13.984 1 98.69 168 LEU A N 1
ATOM 1387 C CA . LEU A 1 168 ? -8.219 -13.406 -12.789 1 98.69 168 LEU A CA 1
ATOM 1388 C C . LEU A 1 168 ? -9.719 -13.188 -12.609 1 98.69 168 LEU A C 1
ATOM 1390 O O . LEU A 1 168 ? -10.211 -13.172 -11.477 1 98.69 168 LEU A O 1
ATOM 1394 N N . ASP A 1 169 ? -10.43 -13.07 -13.688 1 98.44 169 ASP A N 1
ATOM 1395 C CA . ASP A 1 169 ? -11.883 -12.961 -13.617 1 98.44 169 ASP A CA 1
ATOM 1396 C C . ASP A 1 169 ? -12.492 -14.227 -13.023 1 98.44 169 ASP A C 1
ATOM 1398 O O . ASP A 1 169 ? -13.406 -14.148 -12.195 1 98.44 169 ASP A O 1
ATOM 1402 N N . SER A 1 170 ? -12 -15.328 -13.484 1 98.62 170 SER A N 1
ATOM 1403 C CA . SER A 1 170 ? -12.484 -16.594 -12.945 1 98.62 170 SER A CA 1
ATOM 1404 C C . SER A 1 170 ? -12.258 -16.688 -11.438 1 98.62 170 SER A C 1
ATOM 1406 O O . SER A 1 170 ? -13.156 -17.078 -10.695 1 98.62 170 SER A O 1
ATOM 1408 N N . ILE A 1 171 ? -11.102 -16.281 -11.039 1 98.69 171 ILE A N 1
ATOM 1409 C CA . ILE A 1 171 ? -10.766 -16.312 -9.617 1 98.69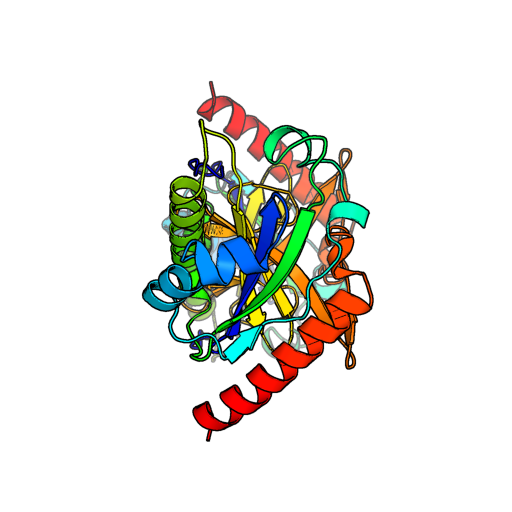 171 ILE A CA 1
ATOM 1410 C C . ILE A 1 171 ? -11.625 -15.312 -8.859 1 98.69 171 ILE A C 1
ATOM 1412 O O . ILE A 1 171 ? -12.086 -15.594 -7.746 1 98.69 171 ILE A O 1
ATOM 1416 N N . ARG A 1 172 ? -11.82 -14.109 -9.461 1 98.62 172 ARG A N 1
ATOM 1417 C CA . ARG A 1 172 ? -12.664 -13.102 -8.828 1 98.62 172 ARG A CA 1
ATOM 1418 C C . ARG A 1 172 ? -14.086 -13.617 -8.641 1 98.62 172 ARG A C 1
ATOM 1420 O O . ARG A 1 172 ? -14.711 -13.367 -7.602 1 98.62 172 ARG A O 1
ATOM 1427 N N . ASP A 1 173 ? -14.609 -14.336 -9.617 1 98 173 ASP A N 1
ATOM 1428 C CA . ASP A 1 173 ? -15.945 -14.914 -9.508 1 98 173 ASP A CA 1
ATOM 1429 C C . ASP A 1 173 ? -16.031 -15.898 -8.352 1 98 173 ASP A C 1
ATOM 1431 O O . ASP A 1 173 ? -17.016 -15.906 -7.605 1 98 173 ASP A O 1
ATOM 1435 N N . ILE A 1 174 ? -15.039 -16.688 -8.219 1 98.25 174 ILE A N 1
ATOM 1436 C CA . ILE A 1 174 ? -14.969 -17.641 -7.121 1 98.25 174 ILE A CA 1
ATOM 1437 C C . ILE A 1 174 ? -14.945 -16.891 -5.789 1 98.25 174 ILE A C 1
ATOM 1439 O O . ILE A 1 174 ? -15.68 -17.234 -4.859 1 98.25 174 ILE A O 1
ATOM 1443 N N . TYR A 1 175 ? -14.148 -15.883 -5.723 1 98.5 175 TYR A N 1
ATOM 1444 C CA . TYR A 1 175 ? -14.031 -15.047 -4.531 1 98.5 175 TYR A CA 1
ATOM 1445 C C . TYR A 1 175 ? -15.383 -14.453 -4.145 1 98.5 175 TYR A C 1
ATOM 1447 O O . TYR A 1 175 ? -15.766 -14.477 -2.975 1 98.5 175 TYR A O 1
ATOM 1455 N N . LEU A 1 176 ? -16.078 -13.875 -5.086 1 97.81 176 LEU A N 1
ATOM 1456 C CA . LEU A 1 176 ? -17.359 -13.227 -4.824 1 97.81 176 LEU A CA 1
ATOM 1457 C C . LEU A 1 176 ? -18.359 -14.227 -4.281 1 97.81 176 LEU A C 1
ATOM 1459 O O . LEU A 1 176 ? -19.172 -13.891 -3.414 1 97.81 176 LEU A O 1
ATOM 1463 N N . LYS A 1 177 ? -18.312 -15.461 -4.762 1 97.19 177 LYS A N 1
ATOM 1464 C CA . LYS A 1 177 ? -19.188 -16.516 -4.254 1 97.19 177 LYS A CA 1
ATOM 1465 C C . LYS A 1 177 ? -18.828 -16.859 -2.812 1 97.19 177 LYS A C 1
ATOM 1467 O O . LYS A 1 177 ? -19.719 -17.016 -1.974 1 97.19 177 LYS A O 1
ATOM 1472 N N . LYS A 1 178 ? -17.562 -16.953 -2.557 1 97.25 178 LYS A N 1
ATOM 1473 C CA . LYS A 1 178 ? -17.109 -17.25 -1.199 1 97.25 178 LYS A CA 1
ATOM 1474 C C . LYS A 1 178 ? -17.531 -16.141 -0.23 1 97.25 178 LYS A C 1
ATOM 1476 O O . LYS A 1 178 ? -17.938 -16.422 0.902 1 97.25 178 LYS A O 1
ATOM 1481 N N . ARG A 1 179 ? -17.344 -14.914 -0.63 1 94.81 179 ARG A N 1
ATOM 1482 C CA . ARG A 1 179 ? -17.609 -13.742 0.19 1 94.81 179 ARG A CA 1
ATOM 1483 C C . ARG A 1 179 ? -19.062 -13.688 0.626 1 94.81 179 ARG A C 1
ATOM 1485 O O . ARG A 1 179 ? -19.375 -13.289 1.751 1 94.81 179 ARG A O 1
ATOM 1492 N N . LYS A 1 180 ? -19.953 -14.047 -0.209 1 91 180 LYS A N 1
ATOM 1493 C CA . LYS A 1 180 ? -21.375 -14.055 0.088 1 91 180 LYS A CA 1
ATOM 1494 C C . LYS A 1 180 ? -21.703 -15.016 1.228 1 91 180 LYS A C 1
ATOM 1496 O O . LYS A 1 180 ? -22.578 -14.75 2.049 1 91 180 LYS A O 1
ATOM 1501 N N . ASN A 1 181 ? -20.953 -16.062 1.306 1 85.31 181 ASN A N 1
ATOM 1502 C CA . ASN A 1 181 ? -21.188 -17.078 2.342 1 85.31 181 ASN A CA 1
ATOM 1503 C C . ASN A 1 181 ? -20.688 -16.594 3.703 1 85.31 181 ASN A C 1
ATOM 1505 O O . ASN A 1 181 ? -21.125 -17.094 4.742 1 85.31 181 ASN A O 1
ATOM 1509 N N . TYR A 1 182 ? -19.734 -15.695 3.752 1 77.19 182 TYR A N 1
ATOM 1510 C CA . TYR A 1 182 ? -19.188 -15.172 5 1 77.19 182 TYR A CA 1
ATOM 1511 C C . TYR A 1 182 ? -20.031 -14.008 5.516 1 77.19 182 TYR A C 1
ATOM 1513 O O . TYR A 1 182 ? -20.109 -13.781 6.723 1 77.19 182 TYR A O 1
ATOM 1521 N N . ILE A 1 183 ? -20.438 -13.125 4.605 1 66.56 183 ILE A N 1
ATOM 1522 C CA . ILE A 1 183 ? -21.234 -11.977 5.031 1 66.56 183 ILE A CA 1
ATOM 1523 C C . ILE A 1 183 ? -22.656 -12.43 5.348 1 66.56 183 ILE A C 1
ATOM 1525 O O . ILE A 1 183 ? -23.328 -11.859 6.211 1 66.56 183 ILE A O 1
ATOM 1529 N N . SER A 1 184 ? -23.234 -13.617 4.809 1 51.62 184 SER A N 1
ATOM 1530 C CA . SER A 1 184 ? -24.578 -14.117 5.117 1 51.62 184 SER A CA 1
ATOM 1531 C C . SER A 1 184 ? -24.594 -14.859 6.449 1 51.62 184 SER A C 1
ATOM 1533 O O . SER A 1 184 ? -23.625 -15.547 6.793 1 51.62 184 SER A O 1
ATOM 1535 N N . MET B 1 1 ? 16.594 -15.18 -5.133 1 73.81 1 MET B N 1
ATOM 1536 C CA . MET B 1 1 ? 15.477 -15.289 -4.211 1 73.81 1 MET B CA 1
ATOM 1537 C C . MET B 1 1 ? 15.336 -14.023 -3.367 1 73.81 1 MET B C 1
ATOM 1539 O O . MET B 1 1 ? 16.328 -13.336 -3.119 1 73.81 1 MET B O 1
ATOM 1543 N N . GLY B 1 2 ? 13.992 -13.734 -2.992 1 75.06 2 GLY B N 1
ATOM 1544 C CA . GLY B 1 2 ? 13.805 -12.469 -2.297 1 75.06 2 GLY B CA 1
ATOM 1545 C C . GLY B 1 2 ? 14.398 -12.461 -0.899 1 75.06 2 GLY B C 1
ATOM 1546 O O . GLY B 1 2 ? 14.234 -13.43 -0.15 1 75.06 2 GLY B O 1
ATOM 1547 N N . MET B 1 3 ? 15.305 -11.625 -0.602 1 84.88 3 MET B N 1
ATOM 1548 C CA . MET B 1 3 ? 15.828 -11.398 0.745 1 84.88 3 MET B CA 1
ATOM 1549 C C . MET B 1 3 ? 15.234 -10.125 1.348 1 84.88 3 MET B C 1
ATOM 1551 O O . MET B 1 3 ? 15.156 -9.094 0.677 1 84.88 3 MET B O 1
ATOM 1555 N N . THR B 1 4 ? 14.812 -10.359 2.605 1 90.25 4 THR B N 1
ATOM 1556 C CA . THR B 1 4 ? 14.227 -9.203 3.271 1 90.25 4 THR B CA 1
ATOM 1557 C C . THR B 1 4 ? 15.312 -8.32 3.875 1 90.25 4 THR B C 1
ATOM 1559 O O . THR B 1 4 ? 16.328 -8.82 4.348 1 90.25 4 THR B O 1
ATOM 1562 N N . LYS B 1 5 ? 15.156 -7.055 3.639 1 92.25 5 LYS B N 1
ATOM 1563 C CA . LYS B 1 5 ? 15.992 -6.051 4.285 1 92.25 5 LYS B CA 1
ATOM 1564 C C . LYS B 1 5 ? 15.156 -5.078 5.105 1 92.25 5 LYS B C 1
ATOM 1566 O O . LYS B 1 5 ? 13.953 -4.949 4.883 1 92.25 5 LYS B O 1
ATOM 1571 N N . ALA B 1 6 ? 15.82 -4.523 6.141 1 94.19 6 ALA B N 1
ATOM 1572 C CA . ALA B 1 6 ? 15.141 -3.471 6.887 1 94.19 6 ALA B CA 1
ATOM 1573 C C . ALA B 1 6 ? 1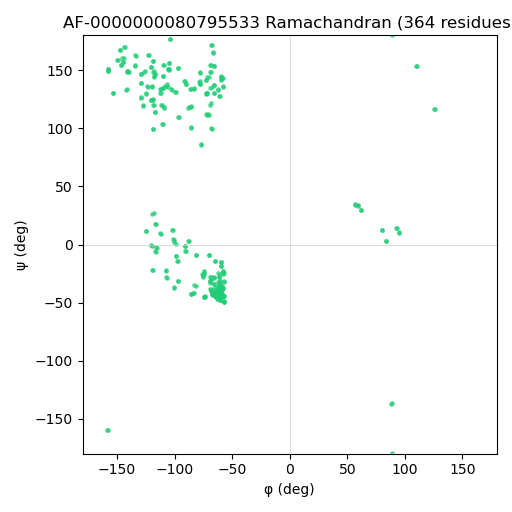4.742 -2.316 5.973 1 94.19 6 ALA B C 1
ATOM 1575 O O . ALA B 1 6 ? 15.516 -1.913 5.102 1 94.19 6 ALA B O 1
ATOM 1576 N N . PRO B 1 7 ? 13.594 -1.853 6.125 1 96.56 7 PRO B N 1
ATOM 1577 C CA . PRO B 1 7 ? 13.188 -0.723 5.285 1 96.56 7 PRO B CA 1
ATOM 1578 C C . PRO B 1 7 ? 13.938 0.562 5.621 1 96.56 7 PRO B C 1
ATOM 1580 O O . PRO B 1 7 ? 14.422 0.724 6.746 1 96.56 7 PRO B O 1
ATOM 1583 N N . ASP B 1 8 ? 14.031 1.404 4.641 1 96.06 8 ASP B N 1
ATOM 1584 C CA . ASP B 1 8 ? 14.523 2.748 4.914 1 96.06 8 ASP B CA 1
ATOM 1585 C C . ASP B 1 8 ? 13.641 3.467 5.926 1 96.06 8 ASP B C 1
ATOM 1587 O O . ASP B 1 8 ? 12.414 3.316 5.906 1 96.06 8 ASP B O 1
ATOM 1591 N N . LEU B 1 9 ? 14.32 4.223 6.777 1 97.94 9 LEU B N 1
ATOM 1592 C CA . LEU B 1 9 ? 13.531 5.113 7.625 1 97.94 9 LEU B CA 1
ATOM 1593 C C . LEU B 1 9 ? 12.898 6.227 6.805 1 97.94 9 LEU B C 1
ATOM 1595 O O . LEU B 1 9 ? 13.453 6.645 5.785 1 97.94 9 LEU B O 1
ATOM 1599 N N . VAL B 1 10 ? 11.766 6.648 7.234 1 98.62 10 VAL B N 1
ATOM 1600 C CA . VAL B 1 10 ? 11 7.633 6.473 1 98.62 10 VAL B CA 1
ATOM 1601 C C . VAL B 1 10 ? 10.734 8.859 7.344 1 98.62 10 VAL B C 1
ATOM 1603 O O . VAL B 1 10 ? 10.922 8.82 8.562 1 98.62 10 VAL B O 1
ATOM 1606 N N . ASN B 1 11 ? 10.367 9.961 6.684 1 98.81 11 ASN B N 1
ATOM 1607 C CA . ASN B 1 11 ? 10.016 11.219 7.336 1 98.81 11 ASN B CA 1
ATOM 1608 C C . ASN B 1 11 ? 8.508 11.359 7.508 1 98.81 11 ASN B C 1
ATOM 1610 O O . ASN B 1 11 ? 7.781 11.578 6.535 1 98.81 11 ASN B O 1
ATOM 1614 N N . TYR B 1 12 ? 8.062 11.266 8.734 1 98.94 12 TYR B N 1
ATOM 1615 C CA . TYR B 1 12 ? 6.637 11.453 8.961 1 98.94 12 TYR B CA 1
ATOM 1616 C C . TYR B 1 12 ? 6.25 12.922 8.812 1 98.94 12 TYR B C 1
ATOM 1618 O O . TYR B 1 12 ? 7.016 13.812 9.188 1 98.94 12 TYR B O 1
ATOM 1626 N N . LEU B 1 13 ? 5.125 13.148 8.242 1 98.94 13 LEU B N 1
ATOM 1627 C CA . LEU B 1 13 ? 4.527 14.469 8.055 1 98.94 13 LEU B CA 1
ATOM 1628 C C . LEU B 1 13 ? 3.006 14.383 8.109 1 98.94 13 LEU B C 1
ATOM 1630 O O . LEU B 1 13 ? 2.438 13.289 8.047 1 98.94 13 LEU B O 1
ATOM 1634 N N . ALA B 1 14 ? 2.361 15.523 8.211 1 98.88 14 ALA B N 1
ATOM 1635 C CA . ALA B 1 14 ? 0.903 15.562 8.258 1 98.88 14 ALA B CA 1
ATOM 1636 C C . ALA B 1 14 ? 0.364 16.766 7.477 1 98.88 14 ALA B C 1
ATOM 1638 O O . ALA B 1 14 ? 0.931 17.859 7.535 1 98.88 14 ALA B O 1
ATOM 1639 N N . HIS B 1 15 ? -0.595 16.484 6.699 1 98.75 15 HIS B N 1
ATOM 1640 C CA . HIS B 1 15 ? -1.46 17.562 6.207 1 98.75 15 HIS B CA 1
ATOM 1641 C C . HIS B 1 15 ? -2.576 17.859 7.203 1 98.75 15 HIS B C 1
ATOM 1643 O O . HIS B 1 15 ? -3.402 17 7.5 1 98.75 15 HIS B O 1
ATOM 1649 N N . ILE B 1 16 ? -2.592 19.062 7.695 1 98.19 16 ILE B N 1
ATOM 1650 C CA . ILE B 1 16 ? -3.533 19.438 8.742 1 98.19 16 ILE B CA 1
ATOM 1651 C C . ILE B 1 16 ? -4.43 20.562 8.234 1 98.19 16 ILE B C 1
ATOM 1653 O O . ILE B 1 16 ? -3.941 21.594 7.77 1 98.19 16 ILE B O 1
ATOM 1657 N N . PHE B 1 17 ? -5.668 20.328 8.312 1 96.75 17 PHE B N 1
ATOM 1658 C CA . PHE B 1 17 ? -6.555 21.438 7.984 1 96.75 17 PHE B CA 1
ATOM 1659 C C . PHE B 1 17 ? -7.547 21.688 9.117 1 96.75 17 PHE B C 1
ATOM 1661 O O . PHE B 1 17 ? -7.902 20.766 9.852 1 96.75 17 PHE B O 1
ATOM 1668 N N . THR B 1 18 ? -7.941 22.953 9.289 1 95.38 18 THR B N 1
ATOM 1669 C CA . THR B 1 18 ? -8.664 23.406 10.477 1 95.38 18 THR B CA 1
ATOM 1670 C C . THR B 1 18 ? -9.852 24.281 10.086 1 95.38 18 THR B C 1
ATOM 1672 O O . THR B 1 18 ? -9.844 24.906 9.016 1 95.38 18 THR B O 1
ATOM 1675 N N . ALA B 1 19 ? -10.82 24.25 10.984 1 92.5 19 ALA B N 1
ATOM 1676 C CA . ALA B 1 19 ? -11.891 25.234 10.891 1 92.5 19 ALA B CA 1
ATOM 1677 C C . ALA B 1 19 ? -11.375 26.641 11.18 1 92.5 19 ALA B C 1
ATOM 1679 O O . ALA B 1 19 ? -11.195 27.016 12.336 1 92.5 19 ALA B O 1
ATOM 1680 N N . GLY B 1 20 ? -11.117 27.406 10.141 1 89.12 20 GLY B N 1
ATOM 1681 C CA . GLY B 1 20 ? -10.695 28.781 10.344 1 89.12 20 GLY B CA 1
ATOM 1682 C C . GLY B 1 20 ? -9.188 28.938 10.484 1 89.12 20 GLY B C 1
ATOM 1683 O O . GLY B 1 20 ? -8.422 28.328 9.727 1 89.12 20 GLY B O 1
ATOM 1684 N N . ASP B 1 21 ? -8.797 29.734 11.43 1 89.69 21 ASP B N 1
ATOM 1685 C CA . ASP B 1 21 ? -7.418 30.172 11.609 1 89.69 21 ASP B CA 1
ATOM 1686 C C . ASP B 1 21 ? -6.531 29.031 12.102 1 89.69 21 ASP B C 1
ATOM 1688 O O . ASP B 1 21 ? -6.621 28.625 13.258 1 89.69 21 ASP B O 1
ATOM 1692 N N . SER B 1 22 ? -5.598 28.609 11.195 1 91.62 22 SER B N 1
ATOM 1693 C CA . SER B 1 22 ? -4.723 27.5 11.539 1 91.62 22 SER B CA 1
ATOM 1694 C C . SER B 1 22 ? -3.74 27.891 12.641 1 91.62 22 SER B C 1
ATOM 1696 O O . SER B 1 22 ? -3.363 27.047 13.469 1 91.62 22 SER B O 1
ATOM 1698 N N . ASP B 1 23 ? -3.359 29.156 12.781 1 93.06 23 ASP B N 1
ATOM 1699 C CA . ASP B 1 23 ? -2.467 29.609 13.836 1 93.06 23 ASP B CA 1
ATOM 1700 C C . ASP B 1 23 ? -3.111 29.438 15.211 1 93.06 23 ASP B C 1
ATOM 1702 O O . ASP B 1 23 ? -2.443 29.047 16.172 1 93.06 23 ASP B O 1
ATOM 1706 N N . LEU B 1 24 ? -4.359 29.797 15.203 1 93.06 24 LEU B N 1
ATOM 1707 C CA . LEU B 1 24 ? -5.086 29.641 16.453 1 93.06 24 LEU B CA 1
ATOM 1708 C C . LEU B 1 24 ? -5.043 28.203 16.938 1 93.06 24 LEU B C 1
ATOM 1710 O O . LEU B 1 24 ? -4.68 27.938 18.078 1 93.06 24 LEU B O 1
ATOM 1714 N N . TRP B 1 25 ? -5.332 27.266 16.094 1 94 25 TRP B N 1
ATOM 1715 C CA . TRP B 1 25 ? -5.39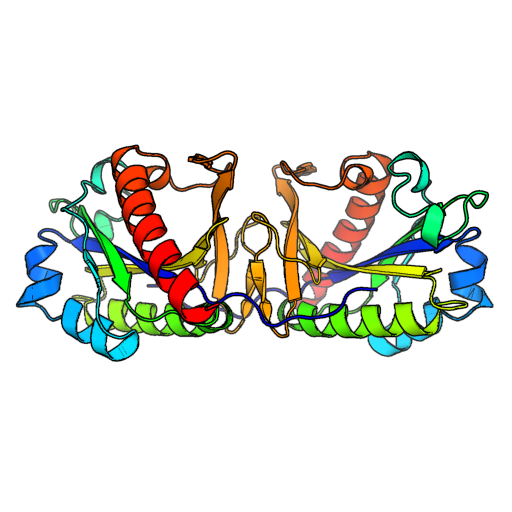5 25.859 16.469 1 94 25 TRP B CA 1
ATOM 1716 C C . TRP B 1 25 ? -4.008 25.312 16.797 1 94 25 TRP B C 1
ATOM 1718 O O . TRP B 1 25 ? -3.83 24.609 17.781 1 94 25 TRP B O 1
ATOM 1728 N N . PHE B 1 26 ? -2.984 25.703 16.094 1 94.44 26 PHE B N 1
ATOM 1729 C CA . PHE B 1 26 ? -1.632 25.188 16.25 1 94.44 26 PHE B CA 1
ATOM 1730 C C . PHE B 1 26 ? -0.984 25.734 17.516 1 94.44 26 PHE B C 1
ATOM 1732 O O . PHE B 1 26 ? -0.416 24.969 18.297 1 94.44 26 PHE B O 1
ATOM 1739 N N . TYR B 1 27 ? -1.146 27.047 17.719 1 94.81 27 TYR B N 1
ATOM 1740 C CA . TYR B 1 27 ? -0.287 27.672 18.719 1 94.81 27 TYR B CA 1
ATOM 1741 C C . TYR B 1 27 ? -1.074 28.016 19.969 1 94.81 27 TYR B C 1
ATOM 1743 O O . TYR B 1 27 ? -0.522 28 21.078 1 94.81 27 TYR B O 1
ATOM 1751 N N . LYS B 1 28 ? -2.375 28.266 19.812 1 95.25 28 LYS B N 1
ATOM 1752 C CA . LYS B 1 28 ? -3.154 28.688 20.969 1 95.25 28 LYS B CA 1
ATOM 1753 C C . LYS B 1 28 ? -3.957 27.531 21.547 1 95.25 28 LYS B C 1
ATOM 1755 O O . LYS B 1 28 ? -4.09 27.422 22.766 1 95.25 28 LYS B O 1
ATOM 1760 N N . MET B 1 29 ? -4.438 26.688 20.703 1 95.56 29 MET B N 1
ATOM 1761 C CA . MET B 1 29 ? -5.301 25.609 21.156 1 95.56 29 MET B CA 1
ATOM 1762 C C . MET B 1 29 ? -4.488 24.359 21.484 1 95.56 29 MET B C 1
ATOM 1764 O O . MET B 1 29 ? -5.039 23.359 21.922 1 95.56 29 MET B O 1
ATOM 1768 N N . GLY B 1 30 ? -3.152 24.328 21.219 1 96.31 30 GLY B N 1
ATOM 1769 C CA . GLY B 1 30 ? -2.271 23.281 21.734 1 96.31 30 GLY B CA 1
ATOM 1770 C C . GLY B 1 30 ? -2.062 22.141 20.75 1 96.31 30 GLY B C 1
ATOM 1771 O O . GLY B 1 30 ? -1.531 21.094 21.125 1 96.31 30 GLY B O 1
ATOM 1772 N N . LEU B 1 31 ? -2.482 22.297 19.562 1 97.75 31 LEU B N 1
ATOM 1773 C CA . LEU B 1 31 ? -2.346 21.219 18.578 1 97.75 31 LEU B CA 1
ATOM 1774 C C . LEU B 1 31 ? -0.876 20.891 18.344 1 97.75 31 LEU B C 1
ATOM 1776 O O . LEU B 1 31 ? -0.507 19.703 18.297 1 97.75 31 LEU B O 1
ATOM 1780 N N . LYS B 1 32 ? -0.06 21.922 18.219 1 98.12 32 LYS B N 1
ATOM 1781 C CA . LYS B 1 32 ? 1.362 21.703 17.953 1 98.12 32 LYS B CA 1
ATOM 1782 C C . LYS B 1 32 ? 2.008 20.891 19.078 1 98.12 32 LYS B C 1
ATOM 1784 O O . LYS B 1 32 ? 2.746 19.938 18.812 1 98.12 32 LYS B O 1
ATOM 1789 N N . GLU B 1 33 ? 1.771 21.25 20.312 1 97.94 33 GLU B N 1
ATOM 1790 C CA . GLU B 1 33 ? 2.35 20.562 21.453 1 97.94 33 GLU B CA 1
ATOM 1791 C C . GLU B 1 33 ? 1.909 19.109 21.516 1 97.94 33 GLU B C 1
ATOM 1793 O O . GLU B 1 33 ? 2.713 18.219 21.812 1 97.94 33 GLU B O 1
ATOM 1798 N N . LEU B 1 34 ? 0.682 18.938 21.234 1 98.12 34 LEU B N 1
ATOM 1799 C CA . LEU B 1 34 ? 0.146 17.594 21.266 1 98.12 34 LEU B CA 1
ATOM 1800 C C . LEU B 1 34 ? 0.784 16.719 20.188 1 98.12 34 LEU B C 1
ATOM 1802 O O . LEU B 1 34 ? 1.13 15.562 20.438 1 98.12 34 LEU B O 1
ATOM 1806 N N . LEU B 1 35 ? 0.915 17.281 18.984 1 98.62 35 LEU B N 1
ATOM 1807 C CA . LEU B 1 35 ? 1.588 16.562 17.906 1 98.62 35 LEU B CA 1
ATOM 1808 C C . LEU B 1 35 ? 3.021 16.219 18.297 1 98.62 35 LEU B C 1
ATOM 1810 O O . LEU B 1 35 ? 3.467 15.078 18.094 1 98.62 35 LEU B O 1
ATOM 1814 N N . GLU B 1 36 ? 3.705 17.156 18.875 1 98.75 36 GLU B N 1
ATOM 1815 C CA . GLU B 1 36 ? 5.105 16.953 19.234 1 98.75 36 GLU B CA 1
ATOM 1816 C C . GLU B 1 36 ? 5.238 15.922 20.359 1 98.75 36 GLU B C 1
ATOM 1818 O O . GLU B 1 36 ? 6.227 15.188 20.406 1 98.75 36 GLU B O 1
ATOM 1823 N N . GLU B 1 37 ? 4.273 15.852 21.203 1 98.31 37 GLU B N 1
ATOM 1824 C CA . GLU B 1 37 ? 4.27 14.852 22.266 1 98.31 37 GLU B CA 1
ATOM 1825 C C . GLU B 1 37 ? 4.273 13.438 21.688 1 98.31 37 GLU B C 1
ATOM 1827 O O . GLU B 1 37 ? 4.902 12.539 22.25 1 98.31 37 GLU B O 1
ATOM 1832 N N . HIS B 1 38 ? 3.617 13.281 20.609 1 98.38 38 HIS B N 1
ATOM 1833 C CA . HIS B 1 38 ? 3.426 11.938 20.062 1 98.38 38 HIS B CA 1
ATOM 1834 C C . HIS B 1 38 ? 4.457 11.625 18.984 1 98.38 38 HIS B C 1
ATOM 1836 O O . HIS B 1 38 ? 4.855 10.469 18.828 1 98.38 38 HIS B O 1
ATOM 1842 N N . PHE B 1 39 ? 4.93 12.664 18.203 1 98.62 39 PHE B N 1
ATOM 1843 C CA . PHE B 1 39 ? 5.711 12.359 17.016 1 98.62 39 PHE B CA 1
ATOM 1844 C C . PHE B 1 39 ? 7.098 12.984 17.109 1 98.62 39 PHE B C 1
ATOM 1846 O O . PHE B 1 39 ? 7.934 12.789 16.219 1 98.62 39 PHE B O 1
ATOM 1853 N N . GLY B 1 40 ? 7.383 13.711 18.219 1 98.5 40 GLY B N 1
ATOM 1854 C CA . GLY B 1 40 ? 8.648 14.414 18.359 1 98.5 40 GLY B CA 1
ATOM 1855 C C . GLY B 1 40 ? 8.609 15.82 17.797 1 98.5 40 GLY B C 1
ATOM 1856 O O . GLY B 1 40 ? 7.578 16.281 17.312 1 98.5 40 GLY B O 1
ATOM 1857 N N . PRO B 1 41 ? 9.711 16.547 17.875 1 98.62 41 PRO B N 1
ATOM 1858 C CA . PRO B 1 41 ? 9.742 17.953 17.453 1 98.62 41 PRO B CA 1
ATOM 1859 C C . PRO B 1 41 ? 9.367 18.125 15.977 1 98.62 41 PRO B C 1
ATOM 1861 O O . PRO B 1 41 ? 9.703 17.297 15.141 1 98.62 41 PRO B O 1
ATOM 1864 N N . ILE B 1 42 ? 8.719 19.172 15.75 1 98.69 42 ILE B N 1
ATOM 1865 C CA . ILE B 1 42 ? 8.391 19.578 14.391 1 98.69 42 ILE B CA 1
ATOM 1866 C C . ILE B 1 42 ? 9.555 20.391 13.805 1 98.69 42 ILE B C 1
ATOM 1868 O O . ILE B 1 42 ? 10.062 21.312 14.438 1 98.69 42 ILE B O 1
ATOM 1872 N N . ASP B 1 43 ? 9.953 20.047 12.523 1 98.62 43 ASP B N 1
ATOM 1873 C CA . ASP B 1 43 ? 11.109 20.75 11.961 1 98.62 43 ASP B CA 1
ATOM 1874 C C . ASP B 1 43 ? 10.703 21.578 10.75 1 98.62 43 ASP B C 1
ATOM 1876 O O . ASP B 1 43 ? 11.547 22.25 10.148 1 98.62 43 ASP B O 1
ATOM 1880 N N . TYR B 1 44 ? 9.453 21.516 10.352 1 98.69 44 TYR B N 1
ATOM 1881 C CA . TYR B 1 44 ? 8.953 22.312 9.242 1 98.69 44 TYR B CA 1
ATOM 1882 C C . TYR B 1 44 ? 7.457 22.562 9.383 1 98.69 44 TYR B C 1
ATOM 1884 O O . TYR B 1 44 ? 6.695 21.656 9.719 1 98.69 44 TYR B O 1
ATOM 1892 N N . ILE B 1 45 ? 7.008 23.703 9.273 1 98.12 45 ILE B N 1
ATOM 1893 C CA . ILE B 1 45 ? 5.609 24.109 9.156 1 98.12 45 ILE B CA 1
ATOM 1894 C C . ILE B 1 45 ? 5.438 25.016 7.941 1 98.12 45 ILE B C 1
ATOM 1896 O O . ILE B 1 45 ? 6.078 26.062 7.852 1 98.12 45 ILE B O 1
ATOM 1900 N N . SER B 1 46 ? 4.656 24.594 7.066 1 97.69 46 SER B N 1
ATOM 1901 C CA . SER B 1 46 ? 4.441 25.391 5.867 1 97.69 46 SER B CA 1
ATOM 1902 C C . SER B 1 46 ? 3.699 26.688 6.191 1 97.69 46 SER B C 1
ATOM 1904 O O . SER B 1 46 ? 3.219 26.875 7.309 1 97.69 46 SER B O 1
ATOM 1906 N N . SER B 1 47 ? 3.611 27.594 5.148 1 93.69 47 SER B N 1
ATOM 1907 C CA . SER B 1 47 ? 2.676 28.719 5.23 1 93.69 47 SER B CA 1
ATOM 1908 C C . SER B 1 47 ? 1.231 28.234 5.215 1 93.69 47 SER B C 1
ATOM 1910 O O . SER B 1 47 ? 0.969 27.047 4.957 1 93.69 47 SER B O 1
ATOM 1912 N N . SER B 1 48 ? 0.366 29.141 5.586 1 94.38 48 SER B N 1
ATOM 1913 C CA . SER B 1 48 ? -1.048 28.797 5.457 1 94.38 48 SER B CA 1
ATOM 1914 C C . SER B 1 48 ? -1.421 28.531 4.004 1 94.38 48 SER B C 1
ATOM 1916 O O . SER B 1 48 ? -1.046 29.297 3.109 1 94.38 48 SER B O 1
ATOM 1918 N N . LEU B 1 49 ? -2.053 27.359 3.773 1 95.12 49 LEU B N 1
ATOM 1919 C CA . LEU B 1 49 ? -2.502 26.953 2.443 1 95.12 49 LEU B CA 1
ATOM 1920 C C . LEU B 1 49 ? -4.02 27.031 2.334 1 95.12 49 LEU B C 1
ATOM 1922 O O . LEU B 1 49 ? -4.734 26.672 3.273 1 95.12 49 LEU B O 1
ATOM 1926 N N . ASP B 1 50 ? -4.512 27.562 1.212 1 93 50 ASP B N 1
ATOM 1927 C CA . ASP B 1 50 ? -5.945 27.688 0.974 1 93 50 ASP B CA 1
ATOM 1928 C C . ASP B 1 50 ? -6.551 26.344 0.574 1 93 50 ASP B C 1
ATOM 1930 O O . ASP B 1 50 ? -6.801 26.094 -0.608 1 93 50 ASP B O 1
ATOM 1934 N N . PHE B 1 51 ? -6.918 25.547 1.528 1 94 51 PHE B N 1
ATOM 1935 C CA . PHE B 1 51 ? -7.434 24.219 1.271 1 94 51 PHE B CA 1
ATOM 1936 C C . PHE B 1 51 ? -8.867 24.281 0.76 1 94 51 PHE B C 1
ATOM 1938 O O . PHE B 1 51 ? -9.297 23.422 -0.018 1 94 51 PHE B O 1
ATOM 1945 N N . GLN B 1 52 ? -9.586 25.281 1.127 1 90.94 52 GLN B N 1
ATOM 1946 C CA . GLN B 1 52 ? -10.992 25.391 0.767 1 90.94 52 GLN B CA 1
ATOM 1947 C C . GLN B 1 52 ? -11.172 25.438 -0.748 1 90.94 52 GLN B C 1
ATOM 1949 O O . GLN B 1 52 ? -12.211 25.031 -1.269 1 90.94 52 GLN B O 1
ATOM 1954 N N . ARG B 1 53 ? -10.227 25.859 -1.401 1 91.88 53 ARG B N 1
ATOM 1955 C CA . ARG B 1 53 ? -10.289 26.016 -2.852 1 91.88 53 ARG B CA 1
ATOM 1956 C C . ARG B 1 53 ? -10.445 24.656 -3.533 1 91.88 53 ARG B C 1
ATOM 1958 O O . ARG B 1 53 ? -10.867 24.578 -4.688 1 91.88 53 ARG B O 1
ATOM 1965 N N . PHE B 1 54 ? -10.219 23.594 -2.836 1 92.69 54 PHE B N 1
ATOM 1966 C CA . PHE B 1 54 ? -10.141 22.297 -3.49 1 92.69 54 PHE B CA 1
ATOM 1967 C C . PHE B 1 54 ? -11.375 21.453 -3.178 1 92.69 54 PHE B C 1
ATOM 1969 O O . PHE B 1 54 ? -11.648 20.469 -3.863 1 92.69 54 PHE B O 1
ATOM 1976 N N . THR B 1 55 ? -12.07 21.766 -2.084 1 88.88 55 THR B N 1
ATOM 1977 C CA . THR B 1 55 ? -13.195 20.922 -1.71 1 88.88 55 THR B CA 1
ATOM 1978 C C . THR B 1 55 ? -14.172 21.688 -0.816 1 88.88 55 THR B C 1
ATOM 1980 O O . THR B 1 55 ? -13.766 22.562 -0.052 1 88.88 55 THR B O 1
ATOM 1983 N N . ASP B 1 56 ? -15.422 21.266 -0.931 1 86.31 56 ASP B N 1
ATOM 1984 C CA . ASP B 1 56 ? -16.453 21.75 -0.02 1 86.31 56 ASP B CA 1
ATOM 1985 C C . ASP B 1 56 ? -16.953 20.625 0.896 1 86.31 56 ASP B C 1
ATOM 1987 O O . ASP B 1 56 ? -17.891 20.828 1.663 1 86.31 56 ASP B O 1
ATOM 1991 N N . TYR B 1 57 ? -16.25 19.578 0.812 1 85.81 57 TYR B N 1
ATOM 1992 C CA . TYR B 1 57 ? -16.672 18.359 1.469 1 85.81 57 TYR B CA 1
ATOM 1993 C C . TYR B 1 57 ? -16.781 18.547 2.977 1 85.81 57 TYR B C 1
ATOM 1995 O O . TYR B 1 57 ? -17.672 17.984 3.619 1 85.81 57 TYR B O 1
ATOM 2003 N N . TYR B 1 58 ? -15.945 19.406 3.496 1 87.31 58 TYR B N 1
ATOM 2004 C CA . TYR B 1 58 ? -15.812 19.484 4.945 1 87.31 58 TYR B CA 1
ATOM 2005 C C . TYR B 1 58 ? -16.578 20.688 5.5 1 87.31 58 TYR B C 1
ATOM 2007 O O . TYR B 1 58 ? -16.656 20.859 6.719 1 87.31 58 TYR B O 1
ATOM 2015 N N . ASN B 1 59 ? -17.281 21.391 4.723 1 85.25 59 ASN B N 1
ATOM 2016 C CA . ASN B 1 59 ? -17.875 22.656 5.129 1 85.25 59 ASN B CA 1
ATOM 2017 C C . ASN B 1 59 ? -18.984 22.453 6.172 1 85.25 59 ASN B C 1
ATOM 2019 O O . ASN B 1 59 ? -19.094 23.234 7.121 1 85.25 59 ASN B O 1
ATOM 2023 N N . GLU B 1 60 ? -19.703 21.422 5.906 1 83.56 60 GLU B N 1
ATOM 2024 C CA . GLU B 1 60 ? -20.797 21.172 6.84 1 83.56 60 GLU B CA 1
ATOM 2025 C C . GLU B 1 60 ? -20.266 20.844 8.234 1 83.56 60 GLU B C 1
ATOM 2027 O O . GLU B 1 60 ? -20.781 21.359 9.234 1 83.56 60 GLU B O 1
ATOM 2032 N N . GLU B 1 61 ? -19.219 20.125 8.258 1 85.69 61 GLU B N 1
ATOM 2033 C CA . GLU B 1 61 ? -18.672 19.672 9.531 1 85.69 61 GLU B CA 1
ATOM 2034 C C . GLU B 1 61 ? -17.828 20.75 10.195 1 85.69 61 GLU B C 1
ATOM 2036 O O . GLU B 1 61 ? -17.891 20.938 11.414 1 85.69 61 GLU B O 1
ATOM 2041 N N . MET B 1 62 ? -17.078 21.578 9.445 1 87.69 62 MET B N 1
ATOM 2042 C CA . MET B 1 62 ? -16.094 22.484 10.008 1 87.69 62 MET B CA 1
ATOM 2043 C C . MET B 1 62 ? -16.672 23.891 10.156 1 87.69 62 MET B C 1
ATOM 2045 O O . MET B 1 62 ? -16.094 24.734 10.859 1 87.69 62 MET B O 1
ATOM 2049 N N . GLY B 1 63 ? -17.875 24.172 9.477 1 81.88 63 GLY B N 1
ATOM 2050 C CA . GLY B 1 63 ? -18.578 25.438 9.586 1 81.88 63 GLY B CA 1
ATOM 2051 C C . GLY B 1 63 ? -18.844 26.094 8.234 1 81.88 63 GLY B C 1
ATOM 2052 O O . GLY B 1 63 ? -17.906 26.359 7.477 1 81.88 63 GLY B O 1
ATOM 2053 N N . LYS B 1 64 ? -20.031 26.281 7.809 1 76.81 64 LYS B N 1
ATOM 2054 C CA . LYS B 1 64 ? -20.453 26.766 6.496 1 76.81 64 LYS B CA 1
ATOM 2055 C C . LYS B 1 64 ? -19.844 28.125 6.18 1 76.81 64 LYS B C 1
ATOM 2057 O O . LYS B 1 64 ? -19.469 28.391 5.035 1 76.81 64 LYS B O 1
ATOM 2062 N N . ASN B 1 65 ? -19.469 28.906 7.121 1 78.69 65 ASN B N 1
ATOM 2063 C CA . ASN B 1 65 ? -18.953 30.234 6.879 1 78.69 65 ASN B CA 1
ATOM 2064 C C . ASN B 1 65 ? -17.531 30.391 7.398 1 78.69 65 ASN B C 1
ATOM 2066 O O . ASN B 1 65 ? -17.062 31.5 7.621 1 78.69 65 ASN B O 1
ATOM 2070 N N . ILE B 1 66 ? -16.922 29.297 7.43 1 84.19 66 ILE B N 1
ATOM 2071 C CA . ILE B 1 66 ? -15.555 29.312 7.934 1 84.19 66 ILE B CA 1
ATOM 2072 C C . ILE B 1 66 ? -14.602 28.797 6.859 1 84.19 66 ILE B C 1
ATOM 2074 O O . ILE B 1 66 ? -14.836 27.734 6.27 1 84.19 66 ILE B O 1
ATOM 2078 N N . ARG B 1 67 ? -13.656 29.625 6.574 1 89.69 67 ARG B N 1
ATOM 2079 C CA . ARG B 1 67 ? -12.664 29.234 5.586 1 89.69 67 ARG B CA 1
ATOM 2080 C C . ARG B 1 67 ? -11.734 28.156 6.141 1 89.69 67 ARG B C 1
ATOM 2082 O O . ARG B 1 67 ? -11.148 28.328 7.215 1 89.69 67 ARG B O 1
ATOM 2089 N N . ILE B 1 68 ? -11.555 27.094 5.391 1 92.81 68 ILE B N 1
ATOM 2090 C CA . ILE B 1 68 ? -10.688 26 5.82 1 92.81 68 ILE B CA 1
ATOM 2091 C C . ILE B 1 68 ? -9.258 26.266 5.367 1 92.81 68 ILE B C 1
ATOM 2093 O O . ILE B 1 68 ? -9 26.453 4.176 1 92.81 68 ILE B O 1
ATOM 2097 N N . GLU B 1 69 ? -8.375 26.391 6.355 1 93.56 69 GLU B N 1
ATOM 2098 C CA . GLU B 1 69 ? -6.945 26.547 6.109 1 93.56 69 GLU B CA 1
ATOM 2099 C C . GLU B 1 69 ? -6.188 25.25 6.41 1 93.56 69 GLU B C 1
ATOM 2101 O O . GLU B 1 69 ? -6.625 24.453 7.234 1 93.56 69 GLU B O 1
ATOM 2106 N N . SER B 1 70 ? -5.094 25.094 5.664 1 95.88 70 SER B N 1
ATOM 2107 C CA . SER B 1 70 ? -4.305 23.906 5.953 1 95.88 70 SER B CA 1
ATOM 2108 C C . SER B 1 70 ? -2.818 24.234 6.051 1 95.88 70 SER B C 1
ATOM 2110 O O . SER B 1 70 ? -2.398 25.328 5.707 1 95.88 70 SER B O 1
ATOM 2112 N N . ARG B 1 71 ? -2.109 23.297 6.66 1 96.69 71 ARG B N 1
ATOM 2113 C CA . ARG B 1 71 ? -0.653 23.328 6.77 1 96.69 71 ARG B CA 1
ATOM 2114 C C . ARG B 1 71 ? -0.067 21.938 6.555 1 96.69 71 ARG B C 1
ATOM 2116 O O . ARG B 1 71 ? -0.72 20.922 6.84 1 96.69 71 ARG B O 1
ATOM 2123 N N . LEU B 1 72 ? 1.142 21.953 5.996 1 98.56 72 LEU B N 1
ATOM 2124 C CA . LEU B 1 72 ? 1.974 20.75 6.051 1 98.56 72 LEU B CA 1
ATOM 2125 C C . LEU B 1 72 ? 2.992 20.859 7.18 1 98.56 72 LEU B C 1
ATOM 2127 O O . LEU B 1 72 ? 3.654 21.875 7.34 1 98.56 72 LEU B O 1
ATOM 2131 N N . VAL B 1 73 ? 3.021 19.781 7.934 1 98.69 73 VAL B N 1
ATOM 2132 C CA . VAL B 1 73 ? 3.945 19.734 9.062 1 98.69 73 VAL B CA 1
ATOM 2133 C C . VAL B 1 73 ? 4.855 18.516 8.93 1 98.69 73 VAL B C 1
ATOM 2135 O O . VAL B 1 73 ? 4.406 17.422 8.547 1 98.69 73 VAL B O 1
ATOM 2138 N N . SER B 1 74 ? 6.141 18.719 9.18 1 98.88 74 SER B N 1
ATOM 2139 C CA . SER B 1 74 ? 7.137 17.656 9.117 1 98.88 74 SER B CA 1
ATOM 2140 C C . SER B 1 74 ? 7.797 17.438 10.477 1 98.88 74 SER B C 1
ATOM 2142 O O . SER B 1 74 ? 8.031 18.391 11.219 1 98.88 74 SER B O 1
ATOM 2144 N N . PHE B 1 75 ? 8.125 16.234 10.805 1 98.88 75 PHE B N 1
ATOM 2145 C CA . PHE B 1 75 ? 8.719 15.898 12.094 1 98.88 75 PHE B CA 1
ATOM 2146 C C . PHE B 1 75 ? 10.203 15.594 11.953 1 98.88 75 PHE B C 1
ATOM 2148 O O . PHE B 1 75 ? 10.633 15.016 10.953 1 98.88 75 PHE B O 1
ATOM 2155 N N . LYS B 1 76 ? 10.875 15.852 12.945 1 98.44 76 LYS B N 1
ATOM 2156 C CA . LYS B 1 76 ? 12.336 15.914 12.914 1 98.44 76 LYS B CA 1
ATOM 2157 C C . LYS B 1 76 ? 12.945 14.523 12.82 1 98.44 76 LYS B C 1
ATOM 2159 O O . LYS B 1 76 ? 13.859 14.289 12.031 1 98.44 76 LYS B O 1
ATOM 2164 N N . TYR B 1 77 ? 12.461 13.594 13.578 1 98 77 TYR B N 1
ATOM 2165 C CA . TYR B 1 77 ? 13.102 12.281 13.656 1 98 77 TYR B CA 1
ATOM 2166 C C . TYR B 1 77 ? 12.531 11.336 12.609 1 98 77 TYR B C 1
ATOM 2168 O O . TYR B 1 77 ? 11.32 11.32 12.367 1 98 77 TYR B O 1
ATOM 2176 N N . LEU B 1 78 ? 13.438 10.578 11.977 1 98.38 78 LEU B N 1
ATOM 2177 C CA . LEU B 1 78 ? 13.023 9.539 11.039 1 98.38 78 LEU B CA 1
ATOM 2178 C C . LEU B 1 78 ? 12.531 8.305 11.781 1 98.38 78 LEU B C 1
ATOM 2180 O O . LEU B 1 78 ? 12.984 8.016 12.891 1 98.38 78 LEU B O 1
ATOM 2184 N N . SER B 1 79 ? 11.594 7.625 11.188 1 97.88 79 SER B N 1
ATOM 2185 C CA . SER B 1 79 ? 11.039 6.43 11.805 1 97.88 79 SER B CA 1
ATOM 2186 C C . SER B 1 79 ? 10.711 5.367 10.758 1 97.88 79 SER B C 1
ATOM 2188 O O . SER B 1 79 ? 10.758 5.637 9.562 1 97.88 79 SER B O 1
ATOM 2190 N N . SER B 1 80 ? 10.398 4.168 11.273 1 98.25 80 SER B N 1
ATOM 2191 C CA . SER B 1 80 ? 10 3.072 10.391 1 98.25 80 SER B CA 1
ATOM 2192 C C . SER B 1 80 ? 8.672 3.365 9.703 1 98.25 80 SER B C 1
ATOM 2194 O O . SER B 1 80 ? 7.75 3.893 10.328 1 98.25 80 SER B O 1
ATOM 2196 N N . PRO B 1 81 ? 8.609 3.039 8.375 1 98.81 81 PRO B N 1
ATOM 2197 C CA . PRO B 1 81 ? 7.289 3.146 7.742 1 98.81 81 PRO B CA 1
ATOM 2198 C C . PRO B 1 81 ? 6.246 2.242 8.391 1 98.81 81 PRO B C 1
ATOM 2200 O O . PRO B 1 81 ? 5.043 2.465 8.227 1 98.81 81 PRO B O 1
ATOM 2203 N N . GLY B 1 82 ? 6.621 1.254 9.133 1 98.56 82 GLY B N 1
ATOM 2204 C CA . GLY B 1 82 ? 5.719 0.328 9.797 1 98.56 82 GLY B CA 1
ATOM 2205 C C . GLY B 1 82 ? 4.957 0.96 10.945 1 98.56 82 GLY B C 1
ATOM 2206 O O . GLY B 1 82 ? 3.998 0.38 11.453 1 98.56 82 GLY B O 1
ATOM 2207 N N . PHE B 1 83 ? 5.316 2.172 11.328 1 98.75 83 PHE B N 1
ATOM 2208 C CA . PHE B 1 83 ? 4.676 2.898 12.422 1 98.75 83 PHE B CA 1
ATOM 2209 C C . PHE B 1 83 ? 3.383 3.553 11.945 1 98.75 83 PHE B C 1
ATOM 2211 O O . PHE B 1 83 ? 2.576 4.008 12.758 1 98.75 83 PHE B O 1
ATOM 2218 N N . LEU B 1 84 ? 3.102 3.555 10.695 1 98.88 84 LEU B N 1
ATOM 2219 C CA . LEU B 1 84 ? 2.064 4.383 10.094 1 98.88 84 LEU B CA 1
ATOM 2220 C C . LEU B 1 84 ? 0.688 4.012 10.633 1 98.88 84 LEU B C 1
ATOM 2222 O O . LEU B 1 84 ? -0.141 4.887 10.891 1 98.88 84 LEU B O 1
ATOM 2226 N N . PRO B 1 85 ? 0.353 2.676 10.852 1 98.75 85 PRO B N 1
ATOM 2227 C CA . PRO B 1 85 ? -0.954 2.373 11.438 1 98.75 85 PRO B CA 1
ATOM 2228 C C . PRO B 1 85 ? -1.144 3.008 12.812 1 98.75 85 PRO B C 1
ATOM 2230 O O . PRO B 1 85 ? -2.201 3.58 13.094 1 98.75 85 PRO B O 1
ATOM 2233 N N . ASP B 1 86 ? -0.117 2.932 13.617 1 98.81 86 ASP B N 1
ATOM 2234 C CA . ASP B 1 86 ? -0.181 3.543 14.938 1 98.81 86 ASP B CA 1
ATOM 2235 C C . ASP B 1 86 ? -0.307 5.062 14.836 1 98.81 86 ASP B C 1
ATOM 2237 O O . ASP B 1 86 ? -1.075 5.68 15.578 1 98.81 86 ASP B O 1
ATOM 2241 N N . ALA B 1 87 ? 0.461 5.656 13.938 1 98.88 87 ALA B N 1
ATOM 2242 C CA . ALA B 1 87 ? 0.414 7.102 13.742 1 98.88 87 ALA B CA 1
ATOM 2243 C C . ALA B 1 87 ? -0.998 7.562 13.391 1 98.88 87 ALA B C 1
ATOM 2245 O O . ALA B 1 87 ? -1.47 8.586 13.898 1 98.88 87 ALA B O 1
ATOM 2246 N N . LYS B 1 88 ? -1.654 6.805 12.484 1 98.81 88 LYS B N 1
ATOM 2247 C CA . LYS B 1 88 ? -3.012 7.16 12.078 1 98.81 88 LYS B CA 1
ATOM 2248 C C . LYS B 1 88 ? -3.979 7.07 13.258 1 98.81 88 LYS B C 1
ATOM 2250 O O . LYS B 1 88 ? -4.844 7.934 13.422 1 98.81 88 LYS B O 1
ATOM 2255 N N . LEU B 1 89 ? -3.852 6.012 14.055 1 98.62 89 LEU B N 1
ATOM 2256 C CA . LEU B 1 89 ? -4.711 5.863 15.227 1 98.62 89 LEU B CA 1
ATOM 2257 C C . LEU B 1 89 ? -4.5 7.016 16.203 1 98.62 89 LEU B C 1
ATOM 2259 O O . LEU B 1 89 ? -5.465 7.535 16.766 1 98.62 89 LEU B O 1
ATOM 2263 N N . ILE B 1 90 ? -3.268 7.426 16.406 1 98.56 90 ILE B N 1
ATOM 2264 C CA . ILE B 1 90 ? -2.934 8.539 17.281 1 98.56 90 ILE B CA 1
ATOM 2265 C C . ILE B 1 90 ? -3.588 9.82 16.766 1 98.56 90 ILE B C 1
ATOM 2267 O O . ILE B 1 90 ? -4.219 10.555 17.516 1 98.56 90 ILE B O 1
ATOM 2271 N N . THR B 1 91 ? -3.469 10.078 15.445 1 98.56 91 THR B N 1
ATOM 2272 C CA . THR B 1 91 ? -4.004 11.32 14.898 1 98.56 91 THR B CA 1
ATOM 2273 C C . THR B 1 91 ? -5.527 11.312 14.922 1 98.56 91 THR B C 1
ATOM 2275 O O . THR B 1 91 ? -6.156 12.359 15.086 1 98.56 91 THR B O 1
ATOM 2278 N N . ASN B 1 92 ? -6.137 10.094 14.766 1 97.56 92 ASN B N 1
ATOM 2279 C CA . ASN B 1 92 ? -7.582 10.008 14.93 1 97.56 92 ASN B CA 1
ATOM 2280 C C . ASN B 1 92 ? -8.016 10.445 16.328 1 97.56 92 ASN B C 1
ATOM 2282 O O . ASN B 1 92 ? -9.008 11.148 16.484 1 97.56 92 ASN B O 1
ATOM 2286 N N . GLU B 1 93 ? -7.262 10.008 17.281 1 97.31 93 GLU B N 1
ATOM 2287 C CA . GLU B 1 93 ? -7.555 10.406 18.656 1 97.31 93 GLU B CA 1
ATOM 2288 C C . GLU B 1 93 ? -7.359 11.906 18.859 1 97.31 93 GLU B C 1
ATOM 2290 O O . GLU B 1 93 ? -8.148 12.555 19.547 1 97.31 93 GLU B O 1
ATOM 2295 N N . ILE B 1 94 ? -6.34 12.453 18.297 1 97.5 94 ILE B N 1
ATOM 2296 C CA . ILE B 1 94 ? -6.086 13.891 18.375 1 97.5 94 ILE B CA 1
ATOM 2297 C C . ILE B 1 94 ? -7.262 14.656 17.766 1 97.5 94 I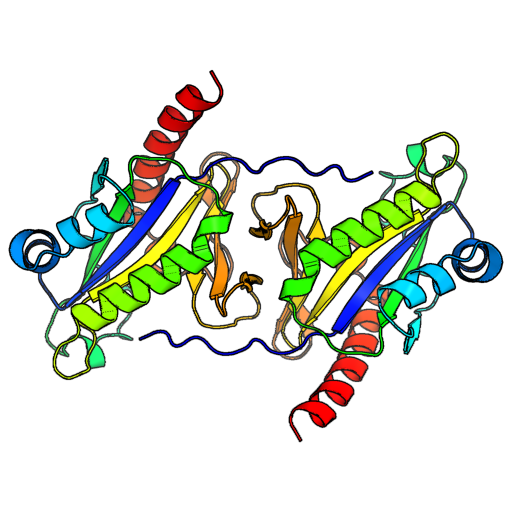LE B C 1
ATOM 2299 O O . ILE B 1 94 ? -7.754 15.617 18.359 1 97.5 94 ILE B O 1
ATOM 2303 N N . GLU B 1 95 ? -7.734 14.188 16.609 1 96.81 95 GLU B N 1
ATOM 2304 C CA . GLU B 1 95 ? -8.883 14.82 15.969 1 96.81 95 GLU B CA 1
ATOM 2305 C C . GLU B 1 95 ? -10.094 14.82 16.891 1 96.81 95 GLU B C 1
ATOM 2307 O O . GLU B 1 95 ? -10.797 15.828 17.016 1 96.81 95 GLU B O 1
ATOM 2312 N N . LYS B 1 96 ? -10.312 13.711 17.516 1 95.25 96 LYS B N 1
ATOM 2313 C CA . LYS B 1 96 ? -11.438 13.578 18.422 1 95.25 96 LYS B CA 1
ATOM 2314 C C . LYS B 1 96 ? -11.328 14.57 19.578 1 95.25 96 LYS B C 1
ATOM 2316 O O . LYS B 1 96 ? -12.32 15.172 19.984 1 95.25 96 LYS B O 1
ATOM 2321 N N . ASN B 1 97 ? -10.148 14.773 20.047 1 94.38 97 ASN B N 1
ATOM 2322 C CA . ASN B 1 97 ? -9.898 15.68 21.172 1 94.38 97 ASN B CA 1
ATOM 2323 C C . ASN B 1 97 ? -10.219 17.125 20.797 1 94.38 97 ASN B C 1
ATOM 2325 O O . ASN B 1 97 ? -10.602 17.922 21.656 1 94.38 97 ASN B O 1
ATOM 2329 N N . PHE B 1 98 ? -10.102 17.516 19.578 1 95.12 98 PHE B N 1
ATOM 2330 C CA . PHE B 1 98 ? -10.281 18.891 19.141 1 95.12 98 PHE B CA 1
ATOM 2331 C C . PHE B 1 98 ? -11.68 19.094 18.562 1 95.12 98 PHE B C 1
ATOM 2333 O O . PHE B 1 98 ? -11.992 20.172 18.062 1 95.12 98 PHE B O 1
ATOM 2340 N N . SER B 1 99 ? -12.43 17.969 18.594 1 93.38 99 SER B N 1
ATOM 2341 C CA . SER B 1 99 ? -13.797 18.078 18.094 1 93.38 99 SER B CA 1
ATOM 2342 C C . SER B 1 99 ? -14.664 18.906 19.031 1 93.38 99 SER B C 1
ATOM 2344 O O . SER B 1 99 ? -14.477 18.875 20.25 1 93.38 99 SER B O 1
ATOM 2346 N N . VAL B 1 100 ? -15.609 19.703 18.484 1 90.12 100 VAL B N 1
ATOM 2347 C CA . VAL B 1 100 ? -16.578 20.5 19.234 1 90.12 100 VAL B CA 1
ATOM 2348 C C . VAL B 1 100 ? -17.984 20.047 18.891 1 90.12 100 VAL B C 1
ATOM 2350 O O . VAL B 1 100 ? -18.391 20.062 17.734 1 90.12 100 VAL B O 1
ATOM 2353 N N . ASP B 1 101 ? -18.688 19.609 19.891 1 89.94 101 ASP B N 1
ATOM 2354 C CA . ASP B 1 101 ? -20.047 19.109 19.734 1 89.94 101 ASP B CA 1
ATOM 2355 C C . ASP B 1 101 ? -20.109 17.969 18.734 1 89.94 101 ASP B C 1
ATOM 2357 O O . ASP B 1 101 ? -20.969 17.953 17.844 1 89.94 101 ASP B O 1
ATOM 2361 N N . GLY B 1 102 ? -19.094 17.234 18.734 1 87.12 102 GLY B N 1
ATOM 2362 C CA . GLY B 1 102 ? -19.047 16.031 17.906 1 87.12 102 GLY B CA 1
ATOM 2363 C C . GLY B 1 102 ? -18.641 16.312 16.469 1 87.12 102 GLY B C 1
ATOM 2364 O O . GLY B 1 102 ? -18.609 15.398 15.648 1 87.12 102 GLY B O 1
ATOM 2365 N N . LYS B 1 103 ? -18.344 17.578 16.266 1 90.25 103 LYS B N 1
ATOM 2366 C CA . LYS B 1 103 ? -17.938 17.969 14.914 1 90.25 103 LYS B CA 1
ATOM 2367 C C . LYS B 1 103 ? -16.438 18.219 14.836 1 90.25 103 LYS B C 1
ATOM 2369 O O . LYS B 1 103 ? -15.875 18.906 15.695 1 90.25 103 LYS B O 1
ATOM 2374 N N . ARG B 1 104 ? -15.961 17.734 13.883 1 90.94 104 ARG B N 1
ATOM 2375 C CA . ARG B 1 104 ? -14.523 17.875 13.664 1 90.94 104 ARG B CA 1
ATOM 2376 C C . ARG B 1 104 ? -14.156 19.328 13.375 1 90.94 104 ARG B C 1
ATOM 2378 O O . ARG B 1 104 ? -14.789 19.984 12.539 1 90.94 104 ARG B O 1
ATOM 2385 N N . LYS B 1 105 ? -13.055 19.812 14.031 1 94.19 105 LYS B N 1
ATOM 2386 C CA . LYS B 1 105 ? -12.547 21.156 13.789 1 94.19 105 LYS B CA 1
ATOM 2387 C C . LYS B 1 105 ? -11.109 21.109 13.266 1 94.19 105 LYS B C 1
ATOM 2389 O O . LYS B 1 105 ? -10.617 22.094 12.719 1 94.19 105 LYS B O 1
ATOM 2394 N N . VAL B 1 106 ? -10.43 20.016 13.539 1 96.19 106 VAL B N 1
ATOM 2395 C CA . VAL B 1 106 ? -9.07 19.75 13.086 1 96.19 106 VAL B CA 1
ATOM 2396 C C . VAL B 1 106 ? -9.008 18.375 12.422 1 96.19 106 VAL B C 1
ATOM 2398 O O . VAL B 1 106 ? -9.531 17.391 12.969 1 96.19 106 VAL B O 1
ATOM 2401 N N . ASN B 1 107 ? -8.531 18.281 11.25 1 96.69 107 ASN B N 1
ATOM 2402 C CA . ASN B 1 107 ? -8.227 17.031 10.578 1 96.69 107 ASN B CA 1
ATOM 2403 C C . ASN B 1 107 ? -6.723 16.859 10.375 1 96.69 107 ASN B C 1
ATOM 2405 O O . ASN B 1 107 ? -6.031 17.781 9.969 1 96.69 107 ASN B O 1
ATOM 2409 N N . VAL B 1 108 ? -6.246 15.688 10.766 1 98.12 108 VAL B N 1
ATOM 2410 C CA . VAL B 1 108 ? -4.82 15.398 10.656 1 98.12 108 VAL B CA 1
ATOM 2411 C C . VAL B 1 108 ? -4.605 14.195 9.727 1 98.12 108 VAL B C 1
ATOM 2413 O O . VAL B 1 108 ? -4.699 13.047 10.164 1 98.12 108 VAL B O 1
ATOM 2416 N N . ASP B 1 109 ? -4.25 14.461 8.492 1 98.38 109 ASP B N 1
ATOM 2417 C CA . ASP B 1 109 ? -3.887 13.406 7.559 1 98.38 109 ASP B CA 1
ATOM 2418 C C . ASP B 1 109 ? -2.41 13.039 7.691 1 98.38 109 ASP B C 1
ATOM 2420 O O . ASP B 1 109 ? -1.548 13.688 7.098 1 98.38 109 ASP B O 1
ATOM 2424 N N . ILE B 1 110 ? -2.205 11.984 8.359 1 98.94 110 ILE B N 1
ATOM 2425 C CA . ILE B 1 110 ? -0.835 11.578 8.664 1 98.94 110 ILE B CA 1
ATOM 2426 C C . ILE B 1 110 ? -0.318 10.641 7.57 1 98.94 110 ILE B C 1
ATOM 2428 O O . ILE B 1 110 ? -1.072 9.828 7.035 1 98.94 110 ILE B O 1
ATOM 2432 N N . GLY B 1 111 ? 0.924 10.766 7.184 1 98.94 111 GLY B N 1
ATOM 2433 C CA . GLY B 1 111 ? 1.662 9.891 6.281 1 98.94 111 GLY B CA 1
ATOM 2434 C C . GLY B 1 111 ? 3.166 10 6.449 1 98.94 111 GLY B C 1
ATOM 2435 O O . GLY B 1 111 ? 3.654 10.328 7.531 1 98.94 111 GLY B O 1
ATOM 2436 N N . TYR B 1 112 ? 3.881 9.578 5.406 1 98.94 112 TYR B N 1
ATOM 2437 C CA . TYR B 1 112 ? 5.332 9.734 5.422 1 98.94 112 TYR B CA 1
ATOM 2438 C C . TYR B 1 112 ? 5.863 10.039 4.027 1 98.94 112 TYR B C 1
ATOM 2440 O O . TYR B 1 112 ? 5.176 9.805 3.031 1 98.94 112 TYR B O 1
ATOM 2448 N N . LEU B 1 113 ? 7.023 10.648 4.078 1 98.75 113 LEU B N 1
ATOM 2449 C CA . LEU B 1 113 ? 7.766 10.953 2.859 1 98.75 113 LEU B CA 1
ATOM 2450 C C . LEU B 1 113 ? 9.031 10.102 2.771 1 98.75 113 LEU B C 1
ATOM 2452 O O . LEU B 1 113 ? 9.82 10.062 3.717 1 98.75 113 LEU B O 1
ATOM 2456 N N . HIS B 1 114 ? 9.078 9.32 1.702 1 97.94 114 HIS B N 1
ATOM 2457 C CA . HIS B 1 114 ? 10.25 8.602 1.222 1 97.94 114 HIS B CA 1
ATOM 2458 C C . HIS B 1 114 ? 10.836 9.273 -0.018 1 97.94 114 HIS B C 1
ATOM 2460 O O . HIS B 1 114 ? 10.156 10.055 -0.685 1 97.94 114 HIS B O 1
ATOM 2466 N N . HIS B 1 115 ? 12.086 9.078 -0.288 1 96.56 115 HIS B N 1
ATOM 2467 C CA . HIS B 1 115 ? 12.703 9.781 -1.41 1 96.56 115 HIS B CA 1
ATOM 2468 C C . HIS B 1 115 ? 12 9.438 -2.723 1 96.56 115 HIS B C 1
ATOM 2470 O O . HIS B 1 115 ? 12.094 10.188 -3.695 1 96.56 115 HIS B O 1
ATOM 2476 N N . THR B 1 116 ? 11.156 8.328 -2.754 1 97.81 116 THR B N 1
ATOM 2477 C CA . THR B 1 116 ? 10.523 7.945 -4.008 1 97.81 116 THR B CA 1
ATOM 2478 C C . THR B 1 116 ? 9 8.062 -3.908 1 97.81 116 THR B C 1
ATOM 2480 O O . THR B 1 116 ? 8.289 7.852 -4.891 1 97.81 116 THR B O 1
ATOM 2483 N N . GLN B 1 117 ? 8.469 8.352 -2.764 1 98.75 117 GLN B N 1
ATOM 2484 C CA . GLN B 1 117 ? 7.016 8.336 -2.654 1 98.75 117 GLN B CA 1
ATOM 2485 C C . GLN B 1 117 ? 6.543 9.188 -1.481 1 98.75 117 GLN B C 1
ATOM 2487 O O . GLN B 1 117 ? 7.293 9.422 -0.532 1 98.75 117 GLN B O 1
ATOM 2492 N N . PHE B 1 118 ? 5.406 9.766 -1.584 1 98.94 118 PHE B N 1
ATOM 2493 C CA . PHE B 1 118 ? 4.598 10.375 -0.535 1 98.94 118 PHE B CA 1
ATOM 2494 C C . PHE B 1 118 ? 3.357 9.539 -0.249 1 98.94 118 PHE B C 1
ATOM 2496 O O . PHE B 1 118 ? 2.527 9.32 -1.135 1 98.94 118 PHE B O 1
ATOM 2503 N N . VAL B 1 119 ? 3.211 9.008 0.995 1 98.94 119 VAL B N 1
ATOM 2504 C CA . VAL B 1 119 ? 2.186 8.031 1.363 1 98.94 119 VAL B CA 1
ATOM 2505 C C . VAL B 1 119 ? 1.295 8.609 2.461 1 98.94 119 VAL B C 1
ATOM 2507 O O . VAL B 1 119 ? 1.787 9.234 3.404 1 98.94 119 VAL B O 1
ATOM 2510 N N . LEU B 1 120 ? -0.004 8.445 2.352 1 98.94 120 LEU B N 1
ATOM 2511 C CA . LEU B 1 120 ? -0.958 8.859 3.377 1 98.94 120 LEU B CA 1
ATOM 2512 C C . LEU B 1 120 ? -1.723 7.656 3.92 1 98.94 120 LEU B C 1
ATOM 2514 O O . LEU B 1 120 ? -1.963 6.688 3.197 1 98.94 120 LEU B O 1
ATOM 2518 N N . ALA B 1 121 ? -2.1 7.73 5.164 1 98.81 121 ALA B N 1
ATOM 2519 C CA . ALA B 1 121 ? -2.895 6.688 5.805 1 98.81 121 ALA B CA 1
ATOM 2520 C C . ALA B 1 121 ? -4.379 7.039 5.793 1 98.81 121 ALA B C 1
ATOM 2522 O O . ALA B 1 121 ? -4.742 8.219 5.762 1 98.81 121 ALA B O 1
ATOM 2523 N N . SER B 1 122 ? -5.234 6.047 5.801 1 98.44 122 SER B N 1
ATOM 2524 C CA . SER B 1 122 ? -6.684 6.199 5.816 1 98.44 122 SER B CA 1
ATOM 2525 C C . SER B 1 122 ? -7.352 5.07 6.598 1 98.44 122 SER B C 1
ATOM 2527 O O . SER B 1 122 ? -6.797 3.977 6.707 1 98.44 122 SER B O 1
ATOM 2529 N N . THR B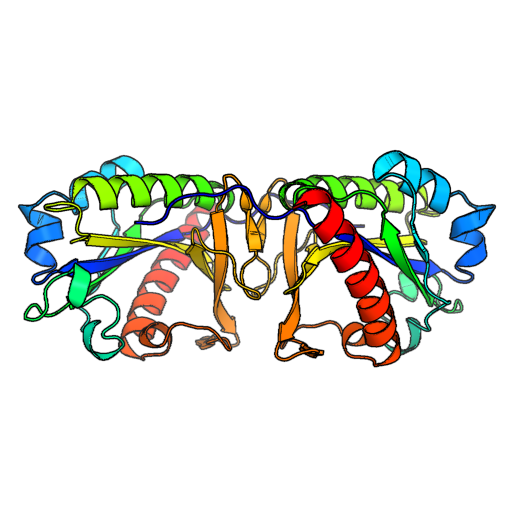 1 123 ? -8.5 5.328 7.105 1 98 123 THR B N 1
ATOM 2530 C CA . THR B 1 123 ? -9.305 4.277 7.727 1 98 123 THR B CA 1
ATOM 2531 C C . THR B 1 123 ? -10.234 3.627 6.707 1 98 123 THR B C 1
ATOM 2533 O O . THR B 1 123 ? -10.953 2.682 7.031 1 98 123 THR B O 1
ATOM 2536 N N . LYS B 1 124 ? -10.188 4.109 5.496 1 96.5 124 LYS B N 1
ATOM 2537 C CA . LYS B 1 124 ? -11.133 3.674 4.469 1 96.5 124 LYS B CA 1
ATOM 2538 C C . LYS B 1 124 ? -10.438 2.828 3.406 1 96.5 124 LYS B C 1
ATOM 2540 O O . LYS B 1 124 ? -9.352 3.178 2.941 1 96.5 124 LYS B O 1
ATOM 2545 N N . HIS B 1 125 ? -11.094 1.802 3.119 1 96.81 125 HIS B N 1
ATOM 2546 C CA . HIS B 1 125 ? -10.633 1.021 1.977 1 96.81 125 HIS B CA 1
ATOM 2547 C C . HIS B 1 125 ? -11.055 1.665 0.661 1 96.81 125 HIS B C 1
ATOM 2549 O O . HIS B 1 125 ? -12.18 2.152 0.538 1 96.81 125 HIS B O 1
ATOM 2555 N N . TRP B 1 126 ? -10.125 1.658 -0.253 1 96.44 126 TRP B N 1
ATOM 2556 C CA . TRP B 1 126 ? -10.352 1.961 -1.662 1 96.44 126 TRP B CA 1
ATOM 2557 C C . TRP B 1 126 ? -9.469 1.099 -2.555 1 96.44 126 TRP B C 1
ATOM 2559 O O . TRP B 1 126 ? -8.469 0.541 -2.094 1 96.44 126 TRP B O 1
ATOM 2569 N N . GLY B 1 127 ? -9.828 0.96 -3.818 1 97.75 127 GLY B N 1
ATOM 2570 C CA . GLY B 1 127 ? -9.102 0.101 -4.738 1 97.75 127 GLY B CA 1
ATOM 2571 C C . GLY B 1 127 ? -7.641 0.478 -4.875 1 97.75 127 GLY B C 1
ATOM 2572 O O . GLY B 1 127 ? -6.805 -0.365 -5.215 1 97.75 127 GLY B O 1
ATOM 2573 N N . ASN B 1 128 ? -7.305 1.717 -4.562 1 98.06 128 ASN B N 1
ATOM 2574 C CA . ASN B 1 128 ? -5.934 2.193 -4.691 1 98.06 128 ASN B CA 1
ATOM 2575 C C . ASN B 1 128 ? -5.223 2.225 -3.34 1 98.06 128 ASN B C 1
ATOM 2577 O O . ASN B 1 128 ? -4.199 2.896 -3.188 1 98.06 128 ASN B O 1
ATOM 2581 N N . ARG B 1 129 ? -5.793 1.601 -2.299 1 98.69 129 ARG B N 1
ATOM 2582 C CA . ARG B 1 129 ? -5.203 1.583 -0.963 1 98.69 129 ARG B CA 1
ATOM 2583 C C . ARG B 1 129 ? -4.859 0.16 -0.537 1 98.69 129 ARG B C 1
ATOM 2585 O O . ARG B 1 129 ? -5.555 -0.79 -0.904 1 98.69 129 ARG B O 1
ATOM 2592 N N . ILE B 1 130 ? -3.84 0.054 0.202 1 98.81 130 ILE B N 1
ATOM 2593 C CA . ILE B 1 130 ? -3.375 -1.229 0.714 1 98.81 130 ILE B CA 1
ATOM 2594 C C . ILE B 1 130 ? -3.564 -1.281 2.229 1 98.81 130 ILE B C 1
ATOM 2596 O O . ILE B 1 130 ? -3.25 -0.319 2.934 1 98.81 130 ILE B O 1
ATOM 2600 N N . TYR B 1 131 ? -4.113 -2.412 2.691 1 98.81 131 TYR B N 1
ATOM 2601 C CA . TYR B 1 131 ? -4.23 -2.625 4.129 1 98.81 131 TYR B CA 1
ATOM 2602 C C . TYR B 1 131 ? -2.854 -2.752 4.773 1 98.81 131 TYR B C 1
ATOM 2604 O O . TYR B 1 131 ? -2.016 -3.531 4.312 1 98.81 131 TYR B O 1
ATOM 2612 N N . ILE B 1 132 ? -2.633 -1.977 5.887 1 98.81 132 ILE B N 1
ATOM 2613 C CA . ILE B 1 132 ? -1.299 -2.004 6.473 1 98.81 132 ILE B CA 1
ATOM 2614 C C . ILE B 1 132 ? -1.395 -2.377 7.953 1 98.81 132 ILE B C 1
ATOM 2616 O O . ILE B 1 132 ? -0.439 -2.191 8.711 1 98.81 132 ILE B O 1
ATOM 2620 N N . GLY B 1 133 ? -2.537 -2.828 8.406 1 98.19 133 GLY B N 1
ATOM 2621 C CA . GLY B 1 133 ? -2.68 -3.332 9.758 1 98.19 133 GLY B CA 1
ATOM 2622 C C . GLY B 1 133 ? -3.518 -2.432 10.648 1 98.19 133 GLY B C 1
ATOM 2623 O O . GLY B 1 133 ? -3.625 -1.229 10.391 1 98.19 133 GLY B O 1
ATOM 2624 N N . LYS B 1 134 ? -4.152 -3.021 11.664 1 97.88 134 LYS B N 1
ATOM 2625 C CA . LYS B 1 134 ? -4.906 -2.33 12.711 1 97.88 134 LYS B CA 1
ATOM 2626 C C . LYS B 1 134 ? -6.082 -1.56 12.117 1 97.88 134 LYS B C 1
ATOM 2628 O O . LYS B 1 134 ? -6.414 -0.469 12.586 1 97.88 134 LYS B O 1
ATOM 2633 N N . GLY B 1 135 ? -6.586 -2.07 11.031 1 98 135 GLY B N 1
ATOM 2634 C CA . GLY B 1 135 ? -7.734 -1.432 10.406 1 98 135 GLY B CA 1
ATOM 2635 C C . GLY B 1 135 ? -7.359 -0.226 9.562 1 98 135 GLY B C 1
ATOM 2636 O O . GLY B 1 135 ? -8.227 0.562 9.18 1 98 135 GLY B O 1
ATOM 2637 N N . ILE B 1 136 ? -6.055 -0.052 9.289 1 98.75 136 ILE B N 1
ATOM 2638 C CA . ILE B 1 136 ? -5.574 1.132 8.578 1 98.75 136 ILE B CA 1
ATOM 2639 C C . ILE B 1 136 ? -5.098 0.741 7.184 1 98.75 136 ILE B C 1
ATOM 2641 O O . ILE B 1 136 ? -4.547 -0.345 6.992 1 98.75 136 ILE B O 1
ATOM 2645 N N . TYR B 1 137 ? -5.324 1.629 6.27 1 98.75 137 TYR B N 1
ATOM 2646 C CA . TYR B 1 137 ? -4.891 1.499 4.883 1 98.75 137 TYR B CA 1
ATOM 2647 C C . TYR B 1 137 ? -3.93 2.619 4.504 1 98.75 137 TYR B C 1
ATOM 2649 O O . TYR B 1 137 ? -3.912 3.674 5.145 1 98.75 137 TYR B O 1
ATOM 2657 N N . ALA B 1 138 ? -3.135 2.371 3.477 1 98.88 138 ALA B N 1
ATOM 2658 C CA . ALA B 1 138 ? -2.209 3.375 2.961 1 98.88 138 ALA B CA 1
ATOM 2659 C C . ALA B 1 138 ? -2.359 3.537 1.451 1 98.88 138 ALA B C 1
ATOM 2661 O O . ALA B 1 138 ? -2.652 2.57 0.744 1 98.88 138 ALA B O 1
ATOM 2662 N N . GLU B 1 139 ? -2.172 4.676 0.996 1 98.69 139 GLU B N 1
ATOM 2663 C CA . GLU B 1 139 ? -2.172 4.973 -0.434 1 98.69 139 GLU B CA 1
ATOM 2664 C C . GLU B 1 139 ? -0.92 5.75 -0.834 1 98.69 139 GLU B C 1
ATOM 2666 O O . GLU B 1 139 ? -0.436 6.59 -0.075 1 98.69 139 GLU B O 1
ATOM 2671 N N . ILE B 1 140 ? -0.339 5.414 -1.979 1 98.75 140 ILE B N 1
ATOM 2672 C CA . ILE B 1 140 ? 0.67 6.273 -2.586 1 98.75 140 ILE B CA 1
ATOM 2673 C C . ILE B 1 140 ? 0.004 7.516 -3.172 1 98.75 140 ILE B C 1
ATOM 2675 O O . ILE B 1 140 ? -0.758 7.422 -4.137 1 98.75 140 ILE B O 1
ATOM 2679 N N . THR B 1 141 ? 0.301 8.625 -2.566 1 98.75 141 THR B N 1
ATOM 2680 C CA . THR B 1 141 ? -0.301 9.883 -3.002 1 98.75 141 THR B CA 1
ATOM 2681 C C . THR B 1 141 ? 0.481 10.484 -4.164 1 98.75 141 THR B C 1
ATOM 2683 O O . THR B 1 141 ? -0.108 11.031 -5.102 1 98.75 141 THR B O 1
ATOM 2686 N N . LEU B 1 142 ? 1.723 10.438 -4.098 1 98.81 142 LEU B N 1
ATOM 2687 C CA . LEU B 1 142 ? 2.633 10.891 -5.148 1 98.81 142 LEU B CA 1
ATOM 2688 C C . LEU B 1 142 ? 3.83 9.953 -5.266 1 98.81 142 LEU B C 1
ATOM 2690 O O . LEU B 1 142 ? 4.27 9.367 -4.27 1 98.81 142 LEU B O 1
ATOM 2694 N N . MET B 1 143 ? 4.305 9.852 -6.406 1 98.62 143 MET B N 1
ATOM 2695 C CA . MET B 1 143 ? 5.613 9.242 -6.652 1 98.62 143 MET B CA 1
ATOM 2696 C C . MET B 1 143 ? 6.633 10.297 -7.07 1 98.62 143 MET B C 1
ATOM 2698 O O . MET B 1 143 ? 6.262 11.391 -7.504 1 98.62 143 MET B O 1
ATOM 2702 N N . TYR B 1 144 ? 7.84 10.039 -6.844 1 98.38 144 TYR B N 1
ATOM 2703 C CA . TYR B 1 144 ? 8.906 10.93 -7.285 1 98.38 144 TYR B CA 1
ATOM 2704 C C . TYR B 1 144 ? 9.719 10.289 -8.406 1 98.38 144 TYR B C 1
ATOM 2706 O O . TYR B 1 144 ? 10.531 9.391 -8.164 1 98.38 144 TYR B O 1
ATOM 2714 N N . ASN B 1 145 ? 9.453 10.75 -9.586 1 95.75 145 ASN B N 1
ATOM 2715 C CA . ASN B 1 145 ? 10.094 10.219 -10.781 1 95.75 145 ASN B CA 1
ATOM 2716 C C . ASN B 1 145 ? 10.773 11.312 -11.594 1 95.75 145 ASN B C 1
ATOM 2718 O O . ASN B 1 145 ? 10.219 12.398 -11.766 1 95.75 145 ASN B O 1
ATOM 2722 N N . PHE B 1 146 ? 12 11.055 -11.93 1 94.75 146 PHE B N 1
ATOM 2723 C CA . PHE B 1 146 ? 12.75 11.945 -12.812 1 94.75 146 PHE B CA 1
ATOM 2724 C C . PHE B 1 146 ? 12.836 13.344 -12.211 1 94.75 146 PHE B C 1
ATOM 2726 O O . PHE B 1 146 ? 12.609 14.336 -12.906 1 94.75 146 PHE B O 1
ATOM 2733 N N . GLY B 1 147 ? 12.906 13.5 -10.969 1 96.19 147 GLY B N 1
ATOM 2734 C CA . GLY B 1 147 ? 13.219 14.742 -10.289 1 96.19 147 GLY B CA 1
ATOM 2735 C C . GLY B 1 147 ? 11.992 15.555 -9.93 1 96.19 147 GLY B C 1
ATOM 2736 O O . GLY B 1 147 ? 12.094 16.75 -9.602 1 96.19 147 GLY B O 1
ATOM 2737 N N . GLN B 1 148 ? 10.859 14.906 -10.016 1 97.56 148 GLN B N 1
ATOM 2738 C CA . GLN B 1 148 ? 9.656 15.664 -9.68 1 97.56 148 GLN B CA 1
ATOM 2739 C C . GLN B 1 148 ? 8.594 14.75 -9.078 1 97.56 148 GLN B C 1
ATOM 2741 O O . GLN B 1 148 ? 8.594 13.539 -9.312 1 97.56 148 GLN B O 1
ATOM 2746 N N . TRP B 1 149 ? 7.691 15.352 -8.359 1 98.31 149 TRP B N 1
ATOM 2747 C CA . TRP B 1 149 ? 6.504 14.648 -7.883 1 98.31 149 TRP B CA 1
ATOM 2748 C C . TRP B 1 149 ? 5.531 14.383 -9.031 1 98.31 149 TRP B C 1
ATOM 2750 O O . TRP B 1 149 ? 5.227 15.281 -9.812 1 98.31 149 TRP B O 1
ATOM 2760 N N . GLU B 1 150 ? 5.113 13.125 -9.086 1 97.62 150 GLU B N 1
ATOM 2761 C CA . GLU B 1 150 ? 4.16 12.703 -10.109 1 97.62 150 GLU B CA 1
ATOM 2762 C C . GLU B 1 150 ? 2.852 12.234 -9.484 1 97.62 150 GLU B C 1
ATOM 2764 O O . GLU B 1 150 ? 2.826 11.234 -8.758 1 97.62 150 GLU B O 1
ATOM 2769 N N . PRO B 1 151 ? 1.77 13.008 -9.766 1 97.38 151 PRO B N 1
ATOM 2770 C CA . PRO B 1 151 ? 0.473 12.57 -9.25 1 97.38 151 PRO B CA 1
ATOM 2771 C C . PRO B 1 151 ? 0.001 11.258 -9.883 1 97.38 151 PRO B C 1
ATOM 2773 O O . PRO B 1 151 ? 0.424 10.922 -10.992 1 97.38 151 PRO B O 1
ATOM 2776 N N . LEU B 1 152 ? -0.814 10.539 -9.164 1 96.75 152 LEU B N 1
ATOM 2777 C CA . LEU B 1 152 ? -1.503 9.344 -9.648 1 96.75 152 LEU B CA 1
ATOM 2778 C C . LEU B 1 152 ? -2.971 9.648 -9.938 1 96.75 152 LEU B C 1
ATOM 2780 O O . LEU B 1 152 ? -3.438 10.766 -9.703 1 96.75 152 LEU B O 1
ATOM 2784 N N . LYS B 1 153 ? -3.633 8.641 -10.43 1 94.69 153 LYS B N 1
ATOM 2785 C CA . LYS B 1 153 ? -5.02 8.781 -10.867 1 94.69 153 LYS B CA 1
ATOM 2786 C C . LYS B 1 153 ? -5.906 9.289 -9.734 1 94.69 153 LYS B C 1
ATOM 2788 O O . LYS B 1 153 ? -6.82 10.078 -9.961 1 94.69 153 LYS B O 1
ATOM 2793 N N . TYR B 1 154 ? -5.57 8.938 -8.484 1 95.56 154 TYR B N 1
ATOM 2794 C CA . TYR B 1 154 ? -6.488 9.234 -7.387 1 95.56 154 TYR B CA 1
ATOM 2795 C C . TYR B 1 154 ? -5.863 10.203 -6.395 1 95.56 154 TYR B C 1
ATOM 27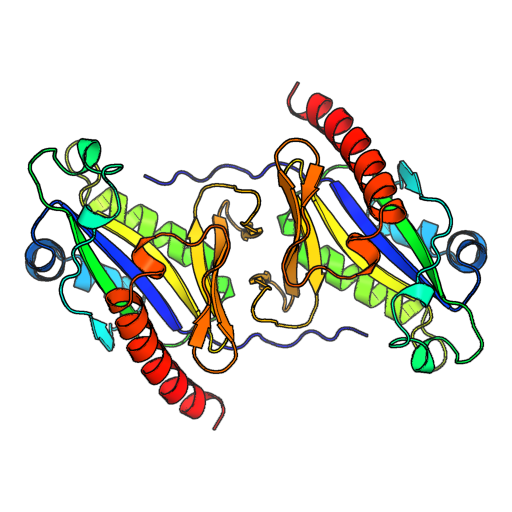97 O O . TYR B 1 154 ? -6.324 10.328 -5.258 1 95.56 154 TYR B O 1
ATOM 2805 N N . THR B 1 155 ? -4.824 10.867 -6.832 1 97.81 155 THR B N 1
ATOM 2806 C CA . THR B 1 155 ? -4.207 11.883 -5.98 1 97.81 155 THR B CA 1
ATOM 2807 C C . THR B 1 155 ? -5.188 13.008 -5.688 1 97.81 155 THR B C 1
ATOM 2809 O O . THR B 1 155 ? -5.859 13.508 -6.594 1 97.81 155 THR B O 1
ATOM 2812 N N . TYR B 1 156 ? -5.25 13.359 -4.457 1 97.44 156 TYR B N 1
ATOM 2813 C CA . TYR B 1 156 ? -6.109 14.477 -4.07 1 97.44 156 TYR B CA 1
ATOM 2814 C C . TYR B 1 156 ? -5.715 15.75 -4.812 1 97.44 156 TYR B C 1
ATOM 2816 O O . TYR B 1 156 ? -4.527 16.031 -4.973 1 97.44 156 TYR B O 1
ATOM 2824 N N . PRO B 1 157 ? -6.688 16.531 -5.164 1 97.56 157 PRO B N 1
ATOM 2825 C CA . PRO B 1 157 ? -6.418 17.703 -5.992 1 97.56 157 PRO B CA 1
ATOM 2826 C C . PRO B 1 157 ? -5.414 18.672 -5.348 1 97.56 157 PRO B C 1
ATOM 2828 O O . PRO B 1 157 ? -4.582 19.25 -6.047 1 97.56 157 PRO B O 1
ATOM 2831 N N . ASN B 1 158 ? -5.48 18.844 -4.082 1 97.81 158 ASN B N 1
ATOM 2832 C CA . ASN B 1 158 ? -4.566 19.766 -3.436 1 97.81 158 ASN B CA 1
ATOM 2833 C C . ASN B 1 158 ? -3.111 19.344 -3.617 1 97.81 158 ASN B C 1
ATOM 2835 O O . ASN B 1 158 ? -2.227 20.188 -3.75 1 97.81 158 ASN B O 1
ATOM 2839 N N . PHE B 1 159 ? -2.861 18.062 -3.773 1 98.38 159 PHE B N 1
ATOM 2840 C CA . PHE B 1 159 ? -1.49 17.578 -3.889 1 98.38 159 PHE B CA 1
ATOM 2841 C C . PHE B 1 159 ? -1.024 17.609 -5.34 1 98.38 159 PHE B C 1
ATOM 2843 O O . PHE B 1 159 ? 0.087 17.172 -5.648 1 98.38 159 PHE B O 1
ATOM 2850 N N . LYS B 1 160 ? -1.867 18.094 -6.168 1 97.81 160 LYS B N 1
ATOM 2851 C CA . LYS B 1 160 ? -1.47 18.344 -7.547 1 97.81 160 LYS B CA 1
ATOM 2852 C C . LYS B 1 160 ? -1.11 19.828 -7.75 1 97.81 160 LYS B C 1
ATOM 2854 O O . LYS B 1 160 ? -0.565 20.188 -8.789 1 97.81 160 LYS B O 1
ATOM 2859 N N . ASP B 1 161 ? -1.406 20.594 -6.773 1 97.5 161 ASP B N 1
ATOM 2860 C CA . ASP B 1 161 ? -1.215 22.031 -6.84 1 97.5 161 ASP B CA 1
ATOM 2861 C C . ASP B 1 161 ? 0.25 22.406 -6.625 1 97.5 161 ASP B C 1
ATOM 2863 O O . ASP B 1 161 ? 0.914 21.859 -5.746 1 97.5 161 ASP B O 1
ATOM 2867 N N . PRO B 1 162 ? 0.755 23.422 -7.402 1 97.19 162 PRO B N 1
ATOM 2868 C CA . PRO B 1 162 ? 2.168 23.781 -7.293 1 97.19 162 PRO B CA 1
ATOM 2869 C C . PRO B 1 162 ? 2.553 24.234 -5.883 1 97.19 162 PRO B C 1
ATOM 2871 O O . PRO B 1 162 ? 3.676 23.984 -5.438 1 97.19 162 PRO B O 1
ATOM 2874 N N . GLU B 1 163 ? 1.678 24.891 -5.195 1 97.38 163 GLU B N 1
ATOM 2875 C CA . GLU B 1 163 ? 1.992 25.359 -3.846 1 97.38 163 GLU B CA 1
ATOM 2876 C C . GLU B 1 163 ? 2.254 24.188 -2.906 1 97.38 163 GLU B C 1
ATOM 2878 O O . GLU B 1 163 ? 3.221 24.203 -2.141 1 97.38 163 GLU B O 1
ATOM 2883 N N . TYR B 1 164 ? 1.393 23.219 -2.975 1 98.19 164 TYR B N 1
ATOM 2884 C CA . TYR B 1 164 ? 1.574 22.031 -2.158 1 98.19 164 TYR B CA 1
ATOM 2885 C C . TYR B 1 164 ? 2.836 21.281 -2.564 1 98.19 164 TYR B C 1
ATOM 2887 O O . TYR B 1 164 ? 3.59 20.812 -1.707 1 98.19 164 TYR B O 1
ATOM 2895 N N . LEU B 1 165 ? 3.027 21.141 -3.867 1 98.38 165 LEU B N 1
ATOM 2896 C CA . LEU B 1 165 ? 4.184 20.422 -4.375 1 98.38 165 LEU B CA 1
ATOM 2897 C C . LEU B 1 165 ? 5.48 21.094 -3.943 1 98.38 165 LEU B C 1
ATOM 2899 O O . LEU B 1 165 ? 6.465 20.422 -3.629 1 98.38 165 LEU B O 1
ATOM 2903 N N . ASN B 1 166 ? 5.469 22.391 -3.91 1 98.12 166 ASN B N 1
ATOM 2904 C CA . ASN B 1 166 ? 6.641 23.125 -3.445 1 98.12 166 ASN B CA 1
ATOM 2905 C C . ASN B 1 166 ? 6.922 22.844 -1.969 1 98.12 166 ASN B C 1
ATOM 2907 O O . ASN B 1 166 ? 8.078 22.719 -1.566 1 98.12 166 ASN B O 1
ATOM 2911 N N . GLU B 1 167 ? 5.867 22.828 -1.17 1 98.56 167 GLU B N 1
ATOM 2912 C CA . GLU B 1 167 ? 6.035 22.516 0.244 1 98.56 167 GLU B CA 1
ATOM 2913 C C . GLU B 1 167 ? 6.578 21.094 0.429 1 98.56 167 GLU B C 1
ATOM 2915 O O . GLU B 1 167 ? 7.449 20.875 1.27 1 98.56 167 GLU B O 1
ATOM 2920 N N . LEU B 1 168 ? 6.082 20.172 -0.356 1 98.69 168 LEU B N 1
ATOM 2921 C CA . LEU B 1 168 ? 6.547 18.797 -0.278 1 98.69 168 LEU B CA 1
ATOM 2922 C C . LEU B 1 168 ? 8.008 18.688 -0.707 1 98.69 168 LEU B C 1
ATOM 2924 O O . LEU B 1 168 ? 8.766 17.891 -0.151 1 98.69 168 LEU B O 1
ATOM 2928 N N . ASP B 1 169 ? 8.398 19.5 -1.646 1 98.38 169 ASP B N 1
ATOM 2929 C CA . ASP B 1 169 ? 9.805 19.531 -2.047 1 98.38 169 ASP B CA 1
ATOM 2930 C C . ASP B 1 169 ? 10.688 20 -0.892 1 98.38 169 ASP B C 1
ATOM 2932 O O . ASP B 1 169 ? 11.766 19.438 -0.666 1 98.38 169 ASP B O 1
ATOM 2936 N N . SER B 1 170 ? 10.219 21.016 -0.232 1 98.62 170 SER B N 1
ATOM 2937 C CA . SER B 1 170 ? 10.969 21.5 0.918 1 98.62 170 SER B CA 1
ATOM 2938 C C . SER B 1 170 ? 11.141 20.422 1.974 1 98.62 170 SER B C 1
ATOM 2940 O O . SER B 1 170 ? 12.234 20.219 2.502 1 98.62 170 SER B O 1
ATOM 2942 N N . ILE B 1 171 ? 10.094 19.719 2.211 1 98.69 171 ILE B N 1
ATOM 2943 C CA . ILE B 1 171 ? 10.133 18.641 3.201 1 98.69 171 ILE B CA 1
ATOM 2944 C C . ILE B 1 171 ? 11.039 17.516 2.707 1 98.69 171 ILE B C 1
ATOM 2946 O O . ILE B 1 171 ? 11.789 16.922 3.486 1 98.69 171 ILE B O 1
ATOM 2950 N N . ARG B 1 172 ? 10.938 17.203 1.397 1 98.56 172 ARG B N 1
ATOM 2951 C CA . ARG B 1 172 ? 11.789 16.172 0.823 1 98.56 172 ARG B CA 1
ATOM 2952 C C . ARG B 1 172 ? 13.266 16.531 0.966 1 98.56 172 ARG B C 1
ATOM 2954 O O . ARG B 1 172 ? 14.094 15.664 1.265 1 98.56 172 ARG B O 1
ATOM 2961 N N . ASP B 1 173 ? 13.602 17.797 0.759 1 98 173 ASP B N 1
ATOM 2962 C CA . ASP B 1 173 ? 14.977 18.25 0.915 1 98 173 ASP B CA 1
ATOM 2963 C C . ASP B 1 173 ? 15.461 18.047 2.348 1 98 173 ASP B C 1
ATOM 2965 O O . ASP B 1 173 ? 16.594 17.609 2.564 1 98 173 ASP B O 1
ATOM 2969 N N . ILE B 1 174 ? 14.625 18.344 3.268 1 98.25 174 ILE B N 1
ATOM 2970 C CA . ILE B 1 174 ? 14.953 18.156 4.676 1 98.25 174 ILE B CA 1
ATOM 2971 C C . ILE B 1 174 ? 15.18 16.672 4.949 1 98.25 174 ILE B C 1
ATOM 2973 O O . ILE B 1 174 ? 16.156 16.281 5.598 1 98.25 174 ILE B O 1
ATOM 2977 N N . TYR B 1 175 ? 14.312 15.852 4.434 1 98.5 175 TYR B N 1
ATOM 2978 C CA . TYR B 1 175 ? 14.406 14.406 4.586 1 98.5 175 TYR B CA 1
ATOM 2979 C C . TYR B 1 175 ? 15.734 13.883 4.039 1 98.5 175 TYR B C 1
ATOM 2981 O O . TYR B 1 175 ? 16.406 13.07 4.684 1 98.5 175 TYR B O 1
ATOM 2989 N N . LEU B 1 176 ? 16.078 14.289 2.855 1 97.81 176 LEU B N 1
ATOM 2990 C CA . LEU B 1 176 ? 17.312 13.82 2.211 1 97.81 176 LEU B CA 1
ATOM 2991 C C . LEU B 1 176 ? 18.531 14.188 3.033 1 97.81 176 LEU B C 1
ATOM 2993 O O . LEU B 1 176 ? 19.484 13.414 3.113 1 97.81 176 LEU B O 1
ATOM 2997 N N . LYS B 1 177 ? 18.5 15.352 3.67 1 97.19 177 LYS B N 1
ATOM 2998 C CA . LYS B 1 177 ? 19.594 15.766 4.547 1 97.19 177 LYS B CA 1
ATOM 2999 C C . LYS B 1 177 ? 19.656 14.883 5.789 1 97.19 177 LYS B C 1
ATOM 3001 O O . LYS B 1 177 ? 20.75 14.461 6.195 1 97.19 177 LYS B O 1
ATOM 3006 N N . LYS B 1 178 ? 18.516 14.602 6.336 1 97.25 178 LYS B N 1
ATOM 3007 C CA . LYS B 1 178 ? 18.453 13.727 7.504 1 97.25 178 LYS B CA 1
ATOM 3008 C C . LYS B 1 178 ? 18.969 12.336 7.176 1 97.25 178 LYS B C 1
ATOM 3010 O O . LYS B 1 178 ? 19.672 11.719 7.984 1 97.25 178 LYS B O 1
ATOM 3015 N N . ARG B 1 179 ? 18.547 11.797 6.066 1 94.81 179 ARG B N 1
ATOM 3016 C CA . ARG B 1 179 ? 18.859 10.445 5.629 1 94.81 179 ARG B CA 1
ATOM 3017 C C . ARG B 1 179 ? 20.375 10.258 5.492 1 94.81 179 ARG B C 1
ATOM 3019 O O . ARG B 1 179 ? 20.906 9.188 5.816 1 94.81 179 ARG B O 1
ATOM 3026 N N . LYS B 1 180 ? 21.062 11.211 5.008 1 91 180 LYS B N 1
ATOM 3027 C CA . LYS B 1 180 ? 22.5 11.164 4.836 1 91 180 LYS B CA 1
ATOM 3028 C C . LYS B 1 180 ? 23.203 10.984 6.18 1 91 180 LYS B C 1
ATOM 3030 O O . LYS B 1 180 ? 24.234 10.297 6.266 1 91 180 LYS B O 1
ATOM 3035 N N . ASN B 1 181 ? 22.641 11.539 7.195 1 85.12 181 ASN B N 1
ATOM 3036 C CA . ASN B 1 181 ? 23.234 11.453 8.523 1 85.12 181 ASN B CA 1
ATOM 3037 C C . ASN B 1 181 ? 23.047 10.07 9.141 1 85.12 181 ASN B C 1
ATOM 3039 O O . ASN B 1 181 ? 23.797 9.688 10.039 1 85.12 181 ASN B O 1
ATOM 3043 N N . TYR B 1 182 ? 22.047 9.336 8.742 1 76.88 182 TYR B N 1
ATOM 3044 C CA . TYR B 1 182 ? 21.781 8 9.266 1 76.88 182 TYR B CA 1
ATOM 3045 C C . TYR B 1 182 ? 22.578 6.945 8.508 1 76.88 182 TYR B C 1
ATOM 3047 O O . TYR B 1 182 ? 22.938 5.91 9.07 1 76.88 182 TYR B O 1
ATOM 3055 N N . ILE B 1 183 ? 22.625 7.09 7.199 1 66.5 183 ILE B N 1
ATOM 3056 C CA . ILE B 1 183 ? 23.359 6.109 6.406 1 66.5 183 ILE B CA 1
ATOM 3057 C C . ILE B 1 183 ? 24.859 6.336 6.574 1 66.5 183 ILE B C 1
ATOM 3059 O O . ILE B 1 183 ? 25.656 5.391 6.52 1 66.5 183 ILE B O 1
ATOM 3063 N N . SER B 1 184 ? 25.422 7.594 6.953 1 51.41 184 SER B N 1
ATOM 3064 C CA . SER B 1 184 ? 26.844 7.844 7.176 1 51.41 184 SER B CA 1
ATOM 3065 C C . SER B 1 184 ? 27.281 7.344 8.547 1 51.41 184 SER B C 1
ATOM 3067 O O . SER B 1 184 ? 26.531 7.422 9.516 1 51.41 184 SER B O 1
#

Foldseek 3Di:
DDDDDADAWWWKKKKKKFFADPCCCCPPVCLVVLCCVVQNHWDDKDPKDQPVVQDCVQCVQQHVPTGMIIIMIIHQDTGGQLCQLVVVVSQVVVQVVCHDPRGGGMHIFMFTDDLFFTKTKDLDDDPQWDDSDPSMIMHGQWTADPHATDGDPPHRPVCVDPSNRVSVVVNSVSGVVVSVVVVD/DDDDDADAWWWKKKKKKFFADPCCCCPVVCLVVLCCVVQNHWDDKDPKDQPVVQDCVQCVQQHVPTGMIIIMIIHQDTGGQLCQVVVVVSQVVVQCVCHDPRGGGMHIFMFTDDLFFTKTKDLDDDPQWDDSDPSMIMHTQWTADPHATDGDPPHRPVCVDPSNRVSVVVNSVSGVVVSVVVVD

pLDDT: mean 95.08, std 6.27, range [51.41, 98.94]

Solvent-accessible surface area (backbone atoms only — not comparable to full-atom values): 19609 Å² total; per-residue (Å²): 130,76,60,68,45,84,71,70,65,22,29,38,32,30,47,34,38,22,48,28,62,50,62,49,44,36,72,70,69,42,46,48,61,54,50,28,72,75,59,40,58,70,70,45,69,53,65,87,36,76,49,45,82,70,50,70,81,56,29,79,56,40,32,82,87,42,61,36,23,25,34,46,37,33,32,61,58,69,39,59,65,74,47,47,42,59,52,41,54,52,35,42,52,51,24,58,70,54,32,56,95,86,26,48,35,40,46,58,48,37,32,35,40,46,94,34,24,34,35,39,50,37,49,59,89,47,54,75,41,44,73,50,39,93,34,22,20,35,28,73,40,28,27,44,55,96,88,37,80,39,72,50,98,80,36,56,68,60,68,67,32,68,71,47,45,51,52,49,48,54,52,49,53,52,43,55,57,54,48,53,63,69,79,97,128,76,61,68,48,84,72,70,66,23,31,38,32,31,46,33,39,24,49,28,61,49,62,50,44,36,71,70,68,41,47,47,60,54,49,28,72,74,60,40,56,70,70,45,68,54,68,87,36,77,48,44,82,68,52,70,83,55,29,79,56,40,32,81,88,43,61,37,23,23,35,46,36,32,32,62,58,68,38,60,65,74,48,48,43,59,50,43,54,52,34,43,51,51,24,58,71,53,32,57,94,86,26,48,34,40,45,58,47,35,33,35,42,48,95,33,25,33,34,39,51,38,48,59,91,48,55,76,40,43,73,50,37,92,35,23,20,35,29,74,42,27,29,46,56,96,89,37,80,39,69,50,97,80,36,56,67,60,69,67,33,68,70,47,45,51,51,49,48,54,52,48,54,51,43,56,57,54,50,51,62,69,78,95

=== Feature glossary ===
The record interleaves many kinds of information about one protein. Here is each kind framed as the question it answers.

Q: What does the local fold look like, residue by residue?
A: The Foldseek 3Di string encodes local tertiary geometry as a 20-letter alphabet — one character per residue — derived from the relative positions of nearby Cα atoms. Unlike the amino-acid sequence, 3Di is a direct function of the 3D structure, so two proteins with the same fold have similar 3Di strings even at low sequence identity.

Q: Which residues are in helices, strands, or loops?
A: The SS8 string is DSSP's per-residue secondary-structure call. α-helix (H) means an i→i+4 H-bond ladder; β-strand (E) means the residue participates in a β-sheet; 3₁₀ (G) and π (I) are tighter and wider helices; T/S are turns/bends; '-' is loop.

Q: How big and how compact is the whole molecule?
A: Radius of gyration (Rg) is the root-mean-square distance of Cα atoms from their centroid — a single number for overall size and compactness. A globular domain of N residues has Rg ≈ 2.2·N^0.38 Å; an extended or disordered chain has a much larger Rg. The Cα contact count is the number of residue pairs whose Cα atoms are within 8 Å and are more than four positions apart in sequence — a standard proxy for tertiary packing density. The bounding box is the smallest axis-aligned box enclosing all Cα atoms.

Q: Where is each backbone atom in 3D?
A: Structure coordinates are given as an mmCIF _atom_site loop: one row per atom with element, residue name, chain id, sequence number, and x/y/z position in Å. Only the four main-chain atoms per residue are included here; side chains are omitted to keep the record compact.

Q: What is the amino-acid chain?
A: Primary structure: the covalent order of the twenty standard amino acids along the backbone. Two proteins with the same sequence will (almost always) fold to the same structure; two with 30% identity often share a fold but not the details.

Q: What if only a Cα trace is available?
A: Three-state secondary structure (P-SEA) collapses the eight DSSP classes into helix (a), strand (b), and coil (c). P-SEA assigns these from Cα geometry alone — distances and angles — without requiring backbone oxygens, so it works on any Cα trace.

Q: What family and function is it annotated with?
A: Database cross-references. InterPro integrates a dozen domain/family signature databases into unified entries with residue-range hits. GO terms attach function/process/location labels with evidence codes. CATH codes position the fold in a four-level structural taxonomy. Organism is the NCBI-taxonomy species name.

Q: How confident is the AlphaFold model at each residue?
A: pLDDT is the predicted lDDT-Cα score: AlphaFold's confidence that the local environment of each residue (all inter-atomic distances within 15 Å) is correctly placed. It is a per-residue number between 0 and 100, with higher meaning more reliable.

Q: How mobile is each atom in the crystal?
A: B-factor (Debye–Waller factor) reflects atomic displacement in the crystal lattice. It is an experimental observable (units Å²), not a prediction; low values mean the atom is pinned down, high values mean it moves or is heterogeneous across the crystal.

Q: Which residues are buried vs exposed?
A: SASA measures how much of the protein is reachable by solvent. It is computed by rolling a water-sized probe over the atomic surface and summing the exposed area (Å²). Per-residue SASA distinguishes core (buried, low SASA) from surface (exposed, high SASA) residues; total SASA is a whole-molecule size measure.

Q: What do the diagnostic plots show?
A: Plot images: a contact map (which residues are close in 3D, as an N×N binary image), a Ramachandran scatter (backbone torsion angles, revealing secondary-structure composition at a glance), and — for AlphaFold structures — a PAE heatmap (pairwise prediction confidence).

Q: What known structures does this most resemble?
A: The Foldseek neighbor list gives the closest experimentally determined structures in the PDB, ranked by structural alignment. TM-score near 1 means near-identical fold; near 0.3 means only rough topology match. This is how one finds what a novel AlphaFold prediction most resembles in the solved-structure universe.

Q: Are the domains correctly placed relative to each other?
A: Predicted aligned error is AlphaFold's pairwise confidence. Unlike pLDDT (per-residue), PAE is per-residue-pair and captures whether two parts of the structure are correctly placed relative to each other. Units are ångströms of expected positional error.

Q: What do the rendered images show?
A: Structure images are PyMOL renders from six orthogonal camera directions. Cartoon representation draws helices as coils and strands as arrows; sticks shows the backbone as bonds; surface shows the solvent-excluded envelope. Rainbow coloring maps sequence position to hue (blue→red, N→C); chain coloring assigns a distinct color per polypeptide.

Q: What are the backbone torsion angles?
A: φ (phi) and ψ (psi) are the two rotatable backbone dihedrals per residue: φ is the C(i-1)–N–Cα–C torsion, ψ is the N–Cα–C–N(i+1) torsion, both in degrees on (−180°, 180°]. α-helical residues cluster near (−60°, −45°); β-strand residues near (−120°, +130°). A Ramachandran plot is simply a scatter of (φ, ψ) for every residue.